Protein AF-A0A9E2QD31-F1 (afdb_monomer)

Sequence (225 aa):
MRSAGDVDMTGEIETLCAFEDRGPTTGGERRAAVHLRRRMEDIGLETSVDEFKVNPHYYWVYLAHMLLALGVGVAAIWTSPRWIPWVAAGVIALVVTSFWGDLTTRFHLIRNTIPRYPSQNVMGKIPRPGAKKHIIVSAHYDAAKAGTIVFNPNLDEKVARFYKEKFNRTPNVMMPMIIAMLALVAVCVTRGIVPGGTGMWIPTGVVQGFKAITIIAVNENNIVP

Radius of gyration: 25.08 Å; Cα contacts (8 Å, |Δi|>4): 206; chains: 1; bounding box: 52×50×69 Å

Mean predicted aligned error: 9.63 Å

pLDDT: mean 84.27, std 15.39, range [40.06, 97.88]

Structure (mmCIF, N/CA/C/O backbone):
data_AF-A0A9E2QD31-F1
#
_entry.id   AF-A0A9E2QD31-F1
#
loop_
_atom_site.group_PDB
_atom_site.id
_atom_site.type_symbol
_atom_site.label_atom_id
_atom_site.label_alt_id
_atom_site.label_comp_id
_atom_site.label_asym_id
_atom_site.label_entity_id
_atom_site.label_seq_id
_atom_site.pdbx_PDB_ins_code
_atom_site.Cartn_x
_atom_site.Cartn_y
_atom_site.Cartn_z
_atom_site.occupancy
_atom_site.B_iso_or_equiv
_atom_site.auth_seq_id
_atom_site.auth_comp_id
_atom_site.auth_asym_id
_atom_site.auth_atom_id
_atom_site.pdbx_PDB_model_num
ATOM 1 N N . MET A 1 1 ? -20.023 -3.341 38.857 1.00 42.84 1 MET A N 1
ATOM 2 C CA . MET A 1 1 ? -19.354 -3.777 37.614 1.00 42.84 1 MET A CA 1
ATOM 3 C C . MET A 1 1 ? -20.051 -5.041 37.155 1.00 42.84 1 MET A C 1
ATOM 5 O O . MET A 1 1 ? -19.968 -6.032 37.868 1.00 42.84 1 MET A O 1
ATOM 9 N N . ARG A 1 2 ? -20.805 -5.005 36.048 1.00 40.06 2 ARG A N 1
ATOM 10 C CA . ARG A 1 2 ? -21.183 -6.259 35.379 1.00 40.06 2 ARG A CA 1
ATOM 11 C C . ARG A 1 2 ? -19.866 -6.954 35.022 1.00 40.06 2 ARG A C 1
ATOM 13 O O . ARG A 1 2 ? -18.941 -6.258 34.597 1.00 40.06 2 ARG A O 1
ATOM 20 N N . SER A 1 3 ? -19.740 -8.263 35.258 1.00 44.94 3 SER A N 1
ATOM 21 C CA . SER A 1 3 ? -18.648 -9.010 34.629 1.00 44.94 3 SER A CA 1
ATOM 22 C C . SER A 1 3 ? -18.688 -8.678 33.139 1.00 44.94 3 SER A C 1
ATOM 24 O O . SER A 1 3 ? -19.773 -8.415 32.612 1.00 44.94 3 SER A O 1
ATOM 26 N N . ALA A 1 4 ? -17.531 -8.606 32.482 1.00 53.12 4 ALA A N 1
ATOM 27 C CA . ALA A 1 4 ? -17.482 -8.603 31.028 1.00 53.12 4 ALA A CA 1
ATOM 28 C C . ALA A 1 4 ? -18.192 -9.888 30.578 1.00 53.12 4 ALA A C 1
ATOM 30 O O . ALA A 1 4 ? -17.606 -10.965 30.603 1.00 53.12 4 ALA A O 1
ATOM 31 N N . GLY A 1 5 ? -19.507 -9.787 30.377 1.00 54.03 5 GLY A N 1
ATOM 32 C CA . GLY A 1 5 ? -20.357 -10.880 29.953 1.00 54.03 5 GLY A CA 1
ATOM 33 C C . GLY A 1 5 ? -19.839 -11.344 28.611 1.00 54.03 5 GLY A C 1
ATOM 34 O O . GLY A 1 5 ? -19.360 -10.505 27.846 1.00 54.03 5 GLY A O 1
ATOM 35 N N . ASP A 1 6 ? -19.885 -12.657 28.394 1.00 69.56 6 ASP A N 1
ATOM 36 C CA . ASP A 1 6 ? -19.482 -13.324 27.158 1.00 69.56 6 ASP A CA 1
ATOM 37 C C . ASP A 1 6 ? -19.708 -12.417 25.949 1.00 69.56 6 ASP A C 1
ATOM 39 O O . ASP A 1 6 ? -20.843 -12.155 25.543 1.00 69.56 6 ASP A O 1
ATOM 43 N N . VAL A 1 7 ? -18.616 -11.872 25.413 1.00 75.75 7 VAL A N 1
ATOM 44 C CA . VAL A 1 7 ? -18.669 -11.211 24.118 1.00 75.75 7 VAL A CA 1
ATOM 45 C C . VAL A 1 7 ? -18.865 -12.338 23.123 1.00 75.75 7 VAL A C 1
ATOM 47 O O . VAL A 1 7 ? -17.986 -13.187 22.977 1.00 75.75 7 VAL A O 1
ATOM 50 N N . ASP A 1 8 ? -20.016 -12.360 22.458 1.00 88.56 8 ASP A N 1
ATOM 51 C CA . ASP A 1 8 ? -20.245 -13.273 21.347 1.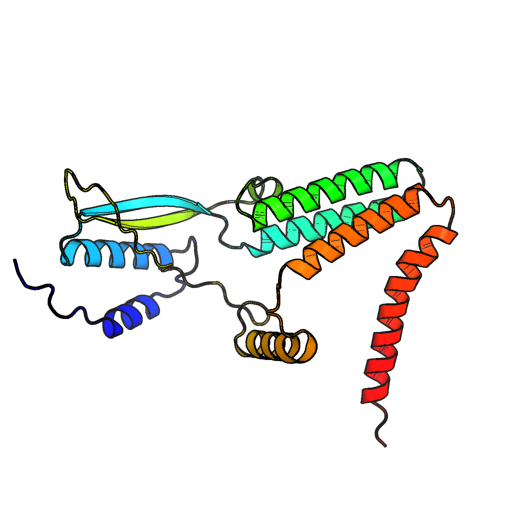00 88.56 8 ASP A CA 1
ATOM 52 C C . ASP A 1 8 ? -19.348 -12.869 20.170 1.00 88.56 8 ASP A C 1
ATOM 54 O O . ASP A 1 8 ? -19.695 -12.046 19.321 1.00 88.56 8 ASP A O 1
ATOM 58 N N . MET A 1 9 ? -18.139 -13.426 20.168 1.00 89.50 9 MET A N 1
ATOM 59 C CA . MET A 1 9 ? -17.118 -13.152 19.162 1.00 89.50 9 MET A CA 1
ATOM 60 C C . MET A 1 9 ? -17.581 -13.571 17.766 1.00 89.50 9 MET A C 1
ATOM 62 O O . MET A 1 9 ? -17.252 -12.899 16.791 1.00 89.50 9 MET A O 1
ATOM 66 N N . THR A 1 10 ? -18.339 -14.665 17.664 1.00 92.88 10 THR A N 1
ATOM 67 C CA . THR A 1 10 ? -18.830 -15.170 16.379 1.00 92.88 10 THR A CA 1
ATOM 68 C C . THR A 1 10 ? -19.890 -14.230 15.824 1.00 92.88 10 THR A C 1
ATOM 70 O O . THR A 1 10 ? -19.760 -13.792 14.682 1.00 92.88 10 THR A O 1
ATOM 73 N N . GLY A 1 11 ? -20.858 -13.827 16.654 1.00 93.19 11 GLY A N 1
ATOM 74 C CA . GLY A 1 11 ? -21.867 -12.840 16.274 1.00 93.19 11 GLY A CA 1
ATOM 75 C C . GLY A 1 11 ? -21.260 -11.500 15.843 1.00 93.19 11 GLY A C 1
ATOM 76 O O . GLY A 1 11 ? -21.744 -10.869 14.898 1.00 93.19 11 GLY A O 1
ATOM 77 N N . GLU A 1 12 ? -20.148 -11.076 16.458 1.00 93.25 12 GLU A N 1
ATOM 78 C CA . GLU A 1 12 ? -19.445 -9.868 16.008 1.00 93.25 12 GLU A CA 1
ATOM 79 C C . GLU A 1 12 ? -18.734 -10.023 14.670 1.00 93.25 12 GLU A C 1
ATOM 81 O O . GLU A 1 12 ? -18.769 -9.113 13.838 1.00 93.25 12 GLU A O 1
ATOM 86 N N . ILE A 1 13 ? -18.106 -11.173 14.433 1.00 93.62 13 ILE A N 1
ATOM 87 C CA . ILE A 1 13 ? -17.493 -11.467 13.137 1.00 93.62 13 ILE A CA 1
ATOM 88 C C . ILE A 1 13 ? -18.570 -11.472 12.048 1.00 93.62 13 ILE A C 1
ATOM 90 O O . ILE A 1 13 ? -18.392 -10.819 11.020 1.00 93.62 13 ILE A O 1
ATOM 94 N N . GLU A 1 14 ? -19.700 -12.139 12.286 1.00 95.31 14 GLU A N 1
ATOM 95 C CA . GLU A 1 14 ? -20.830 -12.183 11.352 1.00 95.31 14 GLU A CA 1
ATOM 96 C C . GLU A 1 14 ? -21.377 -10.781 11.062 1.00 95.31 14 GLU A C 1
ATOM 98 O O . GLU A 1 14 ? -21.566 -10.418 9.898 1.00 95.31 14 GLU A O 1
ATOM 103 N N . THR A 1 15 ? -21.530 -9.949 12.096 1.00 95.00 15 THR A N 1
ATOM 104 C CA . THR A 1 15 ? -21.967 -8.554 11.945 1.00 95.00 15 THR A CA 1
ATOM 105 C C . THR A 1 15 ? -20.981 -7.742 11.102 1.00 95.00 15 THR A C 1
ATOM 107 O O . THR A 1 15 ? -21.384 -7.017 10.190 1.00 95.00 15 THR A O 1
ATOM 110 N N . LEU A 1 16 ? -19.674 -7.885 11.348 1.00 94.69 16 LEU A N 1
ATOM 111 C CA . LEU A 1 16 ? -18.643 -7.206 10.558 1.00 94.69 16 LEU A CA 1
ATOM 112 C C . LEU A 1 16 ? -18.576 -7.705 9.107 1.00 94.69 16 LEU A C 1
ATOM 114 O O . LEU A 1 16 ? -18.250 -6.929 8.201 1.00 94.69 16 LEU A O 1
ATOM 118 N N . CYS A 1 17 ? -18.862 -8.986 8.875 1.00 94.00 17 CYS A N 1
ATOM 119 C CA . CYS A 1 17 ? -18.944 -9.592 7.548 1.00 94.00 17 CYS A CA 1
ATOM 120 C C . CYS A 1 17 ? -20.199 -9.166 6.775 1.00 94.00 17 CYS A C 1
ATOM 122 O O . CYS A 1 17 ? -20.154 -9.124 5.548 1.00 94.00 17 CYS A O 1
ATOM 124 N N . ALA A 1 18 ? -21.282 -8.801 7.465 1.00 95.19 18 ALA A N 1
ATOM 125 C CA . ALA A 1 18 ? -22.521 -8.342 6.841 1.00 95.19 18 ALA A CA 1
ATOM 126 C C . ALA A 1 18 ? -22.433 -6.916 6.260 1.00 95.19 18 ALA A C 1
ATOM 128 O O . ALA A 1 18 ? -23.274 -6.530 5.446 1.00 95.19 18 ALA A O 1
ATOM 129 N N . PHE A 1 19 ? -21.431 -6.110 6.639 1.00 94.94 19 PHE A N 1
ATOM 130 C CA . PHE A 1 19 ? -21.229 -4.800 6.017 1.00 94.94 19 PHE A CA 1
ATOM 131 C C . PHE A 1 19 ? -20.758 -4.940 4.566 1.00 94.94 19 PHE A C 1
ATOM 133 O O . PHE A 1 19 ? -19.604 -5.272 4.295 1.00 94.94 19 PHE A O 1
ATOM 140 N N . GLU A 1 20 ? -21.640 -4.592 3.630 1.00 92.38 20 GLU A N 1
ATOM 141 C CA . GLU A 1 20 ? -21.293 -4.483 2.213 1.00 92.38 20 GLU A CA 1
ATOM 142 C C . GLU A 1 20 ? -20.194 -3.443 1.969 1.00 92.38 20 GLU A C 1
ATOM 144 O O . GLU A 1 20 ? -20.219 -2.352 2.553 1.00 92.38 20 GLU A O 1
ATOM 149 N N . ASP A 1 21 ? -19.267 -3.783 1.067 1.00 90.69 21 ASP A N 1
ATOM 150 C CA . ASP A 1 21 ? -18.147 -2.938 0.637 1.00 90.69 21 ASP A CA 1
ATOM 151 C C . ASP A 1 21 ? -17.388 -2.321 1.822 1.00 90.69 21 ASP A C 1
ATOM 153 O O . ASP A 1 21 ? -17.229 -1.110 1.917 1.00 90.69 21 ASP A O 1
ATOM 157 N N . ARG A 1 22 ? -16.909 -3.154 2.758 1.00 93.69 22 ARG A N 1
ATOM 158 C CA . ARG A 1 22 ? -16.061 -2.736 3.896 1.00 93.69 22 ARG A CA 1
ATOM 159 C C . ARG A 1 22 ? -14.619 -2.393 3.469 1.00 93.69 22 ARG A C 1
ATOM 161 O O . ARG A 1 22 ? -13.694 -2.503 4.265 1.00 93.69 22 ARG A O 1
ATOM 168 N N . GLY A 1 23 ? -14.398 -2.023 2.206 1.00 92.62 23 GLY A N 1
ATOM 169 C CA . GLY A 1 23 ? -13.080 -1.638 1.699 1.00 92.62 23 GLY A CA 1
ATOM 170 C C . GLY A 1 23 ? -12.592 -0.307 2.282 1.00 92.62 23 GLY A C 1
ATOM 171 O O . GLY A 1 23 ? -13.404 0.477 2.767 1.00 92.62 23 GLY A O 1
ATOM 172 N N . PRO A 1 24 ? -11.293 0.013 2.208 1.00 92.00 24 PRO A N 1
ATOM 173 C CA . PRO A 1 24 ? -10.784 1.284 2.717 1.00 92.00 24 PRO A CA 1
ATOM 174 C C . PRO A 1 24 ? -11.441 2.474 2.003 1.00 92.00 24 PRO A C 1
ATOM 176 O O . PRO A 1 24 ? -11.629 2.455 0.782 1.00 92.00 24 PRO A O 1
ATOM 179 N N . THR A 1 25 ? -11.722 3.541 2.749 1.00 94.44 25 THR A N 1
ATOM 180 C CA . THR A 1 25 ? -12.323 4.823 2.320 1.00 94.44 25 THR A CA 1
ATOM 181 C C . THR A 1 25 ? -13.780 4.748 1.840 1.00 94.44 25 THR A C 1
ATOM 183 O O . THR A 1 25 ? -14.301 5.702 1.256 1.00 94.44 25 THR A O 1
ATOM 186 N N . THR A 1 26 ? -14.455 3.624 2.074 1.00 95.06 26 THR A N 1
ATOM 187 C CA . THR A 1 26 ? -15.822 3.356 1.596 1.00 95.06 26 THR A CA 1
ATOM 188 C C . THR A 1 26 ? -16.889 3.761 2.615 1.00 95.06 26 THR A C 1
ATOM 190 O O . THR A 1 26 ? -16.621 4.036 3.787 1.00 95.06 26 THR A O 1
ATOM 193 N N . GLY A 1 27 ? -18.155 3.746 2.188 1.00 95.50 27 GLY A N 1
ATOM 194 C CA . GLY A 1 27 ? -19.280 3.848 3.117 1.00 95.50 27 GLY A CA 1
ATOM 195 C C . GLY A 1 27 ? -19.380 2.650 4.072 1.00 95.50 27 GLY A C 1
ATOM 196 O O . GLY A 1 27 ? -19.782 2.834 5.221 1.00 95.50 27 GLY A O 1
ATOM 197 N N . GLY A 1 28 ? -19.002 1.444 3.626 1.00 95.62 28 GLY A N 1
ATOM 198 C CA . GLY A 1 28 ? -19.022 0.230 4.446 1.00 95.62 28 GLY A CA 1
ATOM 199 C C . GLY A 1 28 ? -18.018 0.279 5.594 1.00 95.62 28 GLY A C 1
ATOM 200 O O . GLY A 1 28 ? -18.391 0.004 6.734 1.00 95.62 28 GLY A O 1
ATOM 201 N N . GLU A 1 29 ? -16.791 0.739 5.330 1.00 96.56 29 GLU A N 1
ATOM 202 C CA . GLU A 1 29 ? -15.786 1.021 6.368 1.00 96.56 29 GLU A CA 1
ATOM 203 C C . GLU A 1 29 ? -16.341 1.988 7.419 1.00 96.56 29 GLU A C 1
ATOM 205 O O . GLU A 1 29 ? -16.262 1.721 8.619 1.00 96.56 29 GLU A O 1
ATOM 210 N N . ARG A 1 30 ? -16.983 3.082 6.987 1.00 96.56 30 ARG A N 1
ATOM 211 C CA . ARG A 1 30 ? -17.532 4.074 7.921 1.00 96.56 30 ARG A CA 1
ATOM 212 C C . ARG A 1 30 ? -18.623 3.504 8.818 1.00 96.56 30 ARG A C 1
ATOM 214 O O . ARG A 1 30 ? -18.636 3.791 10.014 1.00 96.56 30 ARG A O 1
ATOM 221 N N . ARG A 1 31 ? -19.528 2.692 8.264 1.00 97.19 31 ARG A N 1
ATOM 222 C CA . ARG A 1 31 ? -20.580 2.023 9.048 1.00 97.19 31 ARG A CA 1
ATOM 223 C C . ARG A 1 31 ? -19.990 1.018 10.037 1.00 97.19 31 ARG A C 1
ATOM 225 O O . ARG A 1 31 ? -20.395 1.022 11.198 1.00 97.19 31 ARG A O 1
ATOM 232 N N . ALA A 1 32 ? -19.002 0.233 9.609 1.00 97.31 32 ALA A N 1
ATOM 233 C CA . ALA A 1 32 ? -18.302 -0.709 10.478 1.00 97.31 32 ALA A CA 1
ATOM 234 C C . ALA A 1 32 ? -17.574 0.006 11.630 1.00 97.31 32 ALA A C 1
ATOM 236 O O . ALA A 1 32 ? -17.658 -0.427 12.775 1.00 97.31 32 ALA A O 1
ATOM 237 N N . ALA A 1 33 ? -16.939 1.150 11.366 1.00 97.38 33 ALA A N 1
ATOM 238 C CA . ALA A 1 33 ? -16.304 1.959 12.403 1.00 97.38 33 ALA A CA 1
ATOM 239 C C . ALA A 1 33 ? -17.311 2.494 13.437 1.00 97.38 33 ALA A C 1
ATOM 241 O O . ALA A 1 33 ? -17.049 2.460 14.637 1.00 97.38 33 ALA A O 1
ATOM 242 N N . VAL A 1 34 ? -18.481 2.966 12.987 1.00 97.62 34 VAL A N 1
ATOM 243 C CA . VAL A 1 34 ? -19.554 3.422 13.889 1.00 97.62 34 VAL A CA 1
ATOM 244 C C . VAL A 1 34 ? -20.057 2.273 14.764 1.00 97.62 34 VAL A C 1
ATOM 246 O O . VAL A 1 34 ? -20.263 2.477 15.960 1.00 97.62 34 VAL A O 1
ATOM 249 N N . HIS A 1 35 ? -20.222 1.077 14.190 1.00 96.88 35 HIS A N 1
ATOM 250 C CA . HIS A 1 35 ? -20.565 -0.134 14.940 1.00 96.88 35 HIS A CA 1
ATOM 251 C C . HIS A 1 35 ? -19.513 -0.442 16.005 1.00 96.88 35 HIS A C 1
ATOM 253 O O . HIS A 1 35 ? -19.837 -0.476 17.188 1.00 96.88 35 HIS A O 1
ATOM 259 N N . LEU A 1 36 ? -18.241 -0.553 15.615 1.00 96.44 36 LEU A N 1
ATOM 260 C CA . LEU A 1 36 ? -17.141 -0.856 16.535 1.00 96.44 36 LEU A CA 1
ATOM 261 C C . LEU A 1 36 ? -17.011 0.166 17.662 1.00 96.44 36 LEU A C 1
ATOM 263 O O . LEU A 1 36 ? -16.797 -0.218 18.808 1.00 96.44 36 LEU A O 1
ATOM 267 N N . ARG A 1 37 ? -17.184 1.459 17.362 1.00 97.62 37 ARG A N 1
ATOM 268 C CA . ARG A 1 37 ? -17.145 2.511 18.382 1.00 97.62 37 ARG A CA 1
ATOM 269 C C . ARG A 1 37 ? -18.230 2.295 19.434 1.00 97.62 37 ARG A C 1
ATOM 271 O O . ARG A 1 37 ? -17.923 2.302 20.621 1.00 97.62 37 ARG A O 1
ATOM 278 N N . ARG A 1 38 ? -19.470 2.036 19.003 1.00 96.25 38 ARG A N 1
ATOM 279 C CA . ARG A 1 38 ? -20.586 1.729 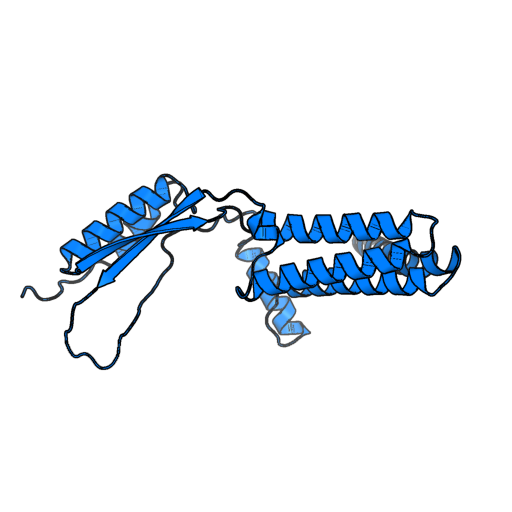19.914 1.00 96.25 38 ARG A CA 1
ATOM 280 C C . ARG A 1 38 ? -20.303 0.478 20.738 1.00 96.25 38 ARG A C 1
ATOM 282 O O . ARG A 1 38 ? -20.483 0.493 21.945 1.00 96.25 38 ARG A O 1
ATOM 289 N N . ARG A 1 39 ? -19.777 -0.578 20.113 1.00 94.62 39 ARG A N 1
ATOM 290 C CA . ARG A 1 39 ? -19.427 -1.817 20.821 1.00 94.62 39 ARG A CA 1
ATOM 291 C C . ARG A 1 39 ? -18.345 -1.613 21.874 1.00 94.62 39 ARG A C 1
ATOM 293 O O . ARG A 1 39 ? -18.453 -2.174 22.958 1.00 94.62 39 ARG A O 1
ATOM 300 N N . MET A 1 40 ? -17.339 -0.788 21.590 1.00 94.44 40 MET A N 1
ATOM 301 C CA . MET A 1 40 ? -16.320 -0.402 22.568 1.00 94.44 40 MET A CA 1
ATOM 302 C C . MET A 1 40 ? -16.911 0.429 23.724 1.00 94.44 40 MET A C 1
ATOM 304 O O . MET A 1 40 ? -16.560 0.190 24.879 1.00 94.44 40 MET A O 1
ATOM 308 N N . GLU A 1 41 ? -17.829 1.356 23.438 1.00 95.00 41 GLU A N 1
ATOM 309 C CA . GLU A 1 41 ? -18.561 2.132 24.456 1.00 95.00 41 GLU A CA 1
ATOM 310 C C . GLU A 1 41 ? -19.423 1.220 25.348 1.00 95.00 41 GLU A C 1
ATOM 312 O O . GLU A 1 41 ? -19.380 1.339 26.574 1.00 95.00 41 GLU A O 1
ATOM 317 N N . ASP A 1 42 ? -20.140 0.258 24.756 1.00 92.75 42 ASP A N 1
ATOM 318 C CA . ASP A 1 42 ? -21.017 -0.686 25.464 1.00 92.75 42 ASP A CA 1
ATOM 319 C C . ASP A 1 42 ? -20.260 -1.549 26.485 1.00 92.75 42 ASP A C 1
ATOM 321 O O . ASP A 1 42 ? -20.793 -1.883 27.546 1.00 92.75 42 ASP A O 1
ATOM 325 N N . ILE A 1 43 ? -19.009 -1.914 26.178 1.00 91.38 43 ILE A N 1
ATOM 326 C CA . ILE A 1 43 ? -18.132 -2.665 27.092 1.00 91.38 43 ILE A CA 1
ATOM 327 C C . ILE A 1 43 ? -17.354 -1.750 28.057 1.00 91.38 43 ILE A C 1
ATOM 329 O O . ILE A 1 43 ? -16.517 -2.227 28.824 1.00 91.38 43 ILE A O 1
ATOM 333 N N . GLY A 1 44 ? -17.644 -0.444 28.053 1.00 92.81 44 GLY A N 1
ATOM 334 C CA . GLY A 1 44 ? -17.125 0.532 29.010 1.00 92.81 44 GLY A CA 1
ATOM 335 C C . GLY A 1 44 ? -15.753 1.116 28.668 1.00 92.81 44 GLY A C 1
ATOM 336 O O . GLY A 1 44 ? -15.063 1.583 29.576 1.00 92.81 44 GLY A O 1
ATOM 337 N N . LEU A 1 45 ? -15.330 1.082 27.399 1.00 94.94 45 LEU A N 1
ATOM 338 C CA . LEU A 1 45 ? -14.106 1.756 26.958 1.00 94.94 45 LEU A CA 1
ATOM 339 C C . LEU A 1 45 ? -14.358 3.243 26.694 1.00 94.94 45 LEU A C 1
ATOM 341 O O . LEU A 1 45 ? -15.399 3.635 26.173 1.00 94.94 45 LEU A O 1
ATOM 345 N N . GLU A 1 46 ? -13.354 4.068 26.990 1.00 96.00 46 GLU A N 1
ATOM 346 C CA . GLU A 1 46 ? -13.284 5.444 26.500 1.00 96.00 46 GLU A CA 1
ATOM 347 C C . GLU A 1 46 ? -12.894 5.400 25.019 1.00 96.00 46 GLU A C 1
ATOM 349 O O . GLU A 1 46 ? -11.803 4.929 24.679 1.00 96.00 46 GLU A O 1
ATOM 354 N N . THR A 1 47 ? -13.788 5.840 24.135 1.00 97.75 47 THR A N 1
ATOM 355 C CA . THR A 1 47 ? -13.608 5.719 22.686 1.00 97.75 47 THR A CA 1
ATOM 356 C C . THR A 1 47 ? -13.234 7.033 22.021 1.00 97.75 47 THR A C 1
ATOM 358 O O . THR A 1 47 ? -13.646 8.120 22.423 1.00 97.75 47 THR A O 1
ATOM 361 N N . SER A 1 48 ? -12.464 6.931 20.944 1.00 97.44 48 SER A N 1
ATOM 362 C CA . SER A 1 48 ? -12.200 8.041 20.036 1.00 97.44 48 SER A CA 1
ATOM 363 C C . SER A 1 48 ? -12.024 7.539 18.607 1.00 97.44 48 SER A C 1
ATOM 365 O O . SER A 1 48 ? -11.729 6.366 18.362 1.00 97.44 48 SER A O 1
ATOM 367 N N . VAL A 1 49 ? -12.256 8.436 17.650 1.00 97.31 49 VAL A N 1
ATOM 368 C CA . VAL A 1 49 ? -12.028 8.183 16.227 1.00 97.31 49 VAL A CA 1
ATOM 369 C C . VAL A 1 49 ? -10.820 9.003 15.803 1.00 97.31 49 VAL A C 1
ATOM 371 O O . VAL A 1 49 ? -10.791 10.212 16.020 1.00 97.31 49 VAL A O 1
ATOM 374 N N . ASP A 1 50 ? -9.827 8.333 15.230 1.00 97.31 50 ASP A N 1
ATOM 375 C CA . ASP A 1 50 ? -8.643 8.966 14.654 1.00 97.31 50 ASP A CA 1
ATOM 376 C C . ASP A 1 50 ? -8.782 8.974 13.131 1.00 97.31 50 ASP A C 1
ATOM 378 O O . ASP A 1 50 ? -8.726 7.931 12.479 1.00 97.31 50 ASP A O 1
ATOM 382 N N . GLU A 1 51 ? -9.053 10.153 12.576 1.00 96.69 51 GLU A N 1
ATOM 383 C CA . GLU A 1 51 ? -9.275 10.348 11.146 1.00 96.69 51 GLU A CA 1
ATOM 384 C C . GLU A 1 51 ? -7.949 10.561 10.411 1.00 96.69 51 GLU A C 1
ATOM 386 O O . GLU A 1 51 ? -7.120 11.389 10.788 1.00 96.69 51 GLU A O 1
ATOM 391 N N . PHE A 1 52 ? -7.772 9.865 9.290 1.00 95.50 52 PHE A N 1
ATOM 392 C CA . PHE A 1 52 ? -6.597 10.014 8.439 1.00 95.50 52 PHE A CA 1
ATOM 393 C C . PHE A 1 52 ? -6.969 9.945 6.958 1.00 95.50 52 PHE A C 1
ATOM 395 O O . PHE A 1 52 ? -8.109 9.687 6.573 1.00 95.50 52 PHE A O 1
ATOM 402 N N . LYS A 1 53 ? -5.996 10.213 6.082 1.00 94.31 53 LYS A N 1
ATOM 403 C CA . LYS A 1 53 ? -6.177 10.102 4.630 1.00 94.31 53 LYS A CA 1
ATOM 404 C C . LYS A 1 53 ? -5.284 9.014 4.060 1.00 94.31 53 LYS A C 1
ATOM 406 O O . LYS A 1 53 ? -4.068 9.043 4.249 1.00 94.31 53 LYS A O 1
ATOM 411 N N . VAL A 1 54 ? -5.874 8.110 3.288 1.00 92.12 54 VAL A N 1
ATOM 412 C CA . VAL A 1 54 ? -5.176 6.988 2.654 1.00 92.12 54 VAL A CA 1
ATOM 413 C C . VAL A 1 54 ? -5.575 6.861 1.191 1.00 92.12 54 VAL A C 1
ATOM 415 O O . VAL A 1 54 ? -6.637 7.312 0.770 1.00 92.12 54 VAL A O 1
ATOM 418 N N . ASN A 1 55 ? -4.700 6.271 0.386 1.00 90.38 55 ASN A N 1
ATOM 419 C CA . ASN A 1 55 ? -5.076 5.820 -0.944 1.00 90.38 55 ASN A CA 1
ATOM 420 C C . ASN A 1 55 ? -5.658 4.397 -0.821 1.00 90.38 55 ASN A C 1
ATOM 422 O O . ASN A 1 55 ? -4.910 3.499 -0.429 1.00 90.38 55 ASN A O 1
ATOM 426 N N . PRO A 1 56 ? -6.939 4.167 -1.166 1.00 86.81 56 PRO A N 1
ATOM 427 C CA . PRO A 1 56 ? -7.588 2.859 -1.034 1.00 86.81 56 PRO A CA 1
ATOM 428 C C . PRO A 1 56 ? -7.072 1.807 -2.025 1.00 86.81 56 PRO A C 1
ATOM 430 O O . PRO A 1 56 ? -7.441 0.636 -1.959 1.00 86.81 56 PRO A O 1
ATOM 433 N N . HIS A 1 57 ? -6.231 2.217 -2.968 1.00 86.00 57 HIS A N 1
ATOM 434 C CA . HIS A 1 57 ? -5.707 1.397 -4.043 1.00 86.00 57 HIS A CA 1
ATOM 435 C C . HIS A 1 57 ? -4.178 1.391 -3.985 1.00 86.00 57 HIS A C 1
ATOM 437 O O . HIS A 1 57 ? -3.492 2.042 -4.777 1.00 86.00 57 HIS A O 1
ATOM 443 N N . TYR A 1 58 ? -3.631 0.640 -3.029 1.00 83.00 58 TYR A N 1
ATOM 444 C CA . TYR A 1 58 ? -2.184 0.542 -2.813 1.00 83.00 58 TYR A CA 1
ATOM 445 C C . TYR A 1 58 ? -1.420 0.094 -4.075 1.00 83.00 58 TYR A C 1
ATOM 447 O O . TYR A 1 58 ? -0.301 0.540 -4.316 1.00 83.00 58 TYR A O 1
ATOM 455 N N . TYR A 1 59 ? -2.045 -0.719 -4.931 1.00 85.88 59 TYR A N 1
ATOM 456 C CA . TYR A 1 59 ? -1.453 -1.192 -6.180 1.00 85.88 59 TYR A CA 1
ATOM 457 C C . TYR A 1 59 ? -1.147 -0.065 -7.179 1.00 85.88 59 TYR A C 1
ATOM 459 O O . TYR A 1 59 ? -0.214 -0.210 -7.966 1.00 85.88 59 TYR A O 1
ATOM 467 N N . TRP A 1 60 ? -1.850 1.078 -7.134 1.00 88.00 60 TRP A N 1
ATOM 468 C CA . TRP A 1 60 ? -1.504 2.235 -7.971 1.00 88.00 60 TRP A CA 1
ATOM 469 C C . TRP A 1 60 ? -0.145 2.818 -7.601 1.00 88.00 60 TRP A C 1
ATOM 471 O O . TRP A 1 60 ? 0.572 3.279 -8.483 1.00 88.00 60 TRP A O 1
ATOM 481 N N . VAL A 1 61 ? 0.239 2.758 -6.321 1.00 90.94 61 VAL A N 1
ATOM 482 C CA . VAL A 1 61 ? 1.575 3.177 -5.880 1.00 90.94 61 VAL A CA 1
ATOM 483 C C . VAL A 1 61 ? 2.623 2.296 -6.550 1.00 90.94 61 VAL A C 1
ATOM 485 O O . VAL A 1 61 ? 3.575 2.805 -7.135 1.00 90.94 61 VAL A O 1
ATOM 488 N N . TYR A 1 62 ? 2.434 0.978 -6.514 1.00 90.31 62 TYR A N 1
ATOM 489 C CA . TYR A 1 62 ? 3.393 0.034 -7.085 1.00 90.31 62 TYR A CA 1
ATOM 490 C C . TYR A 1 62 ? 3.459 0.146 -8.606 1.00 90.31 62 TYR A C 1
ATOM 492 O O . TYR A 1 62 ? 4.547 0.200 -9.176 1.00 90.31 62 TYR A O 1
ATOM 500 N N . LEU A 1 63 ? 2.301 0.262 -9.257 1.00 90.88 63 LEU A N 1
ATOM 501 C CA . LEU A 1 63 ? 2.225 0.455 -10.697 1.00 90.88 63 LEU A CA 1
ATOM 502 C C . LEU A 1 63 ? 2.902 1.762 -11.125 1.00 90.88 63 LEU A C 1
ATOM 504 O O . LEU A 1 63 ? 3.655 1.750 -12.092 1.00 90.88 63 LEU A O 1
ATOM 508 N N . ALA A 1 64 ? 2.703 2.864 -10.394 1.00 93.31 64 ALA A N 1
ATOM 509 C CA . ALA A 1 64 ? 3.344 4.142 -10.701 1.00 93.31 64 ALA A CA 1
ATOM 510 C C . ALA A 1 64 ? 4.878 4.048 -10.651 1.00 93.31 64 ALA A C 1
ATOM 512 O O . ALA A 1 64 ? 5.545 4.520 -11.570 1.00 93.31 64 ALA A O 1
ATOM 513 N N . HIS A 1 65 ? 5.440 3.389 -9.630 1.00 95.00 65 HIS A N 1
ATOM 514 C CA . HIS A 1 65 ? 6.886 3.155 -9.550 1.00 95.00 65 HIS A CA 1
ATOM 515 C C 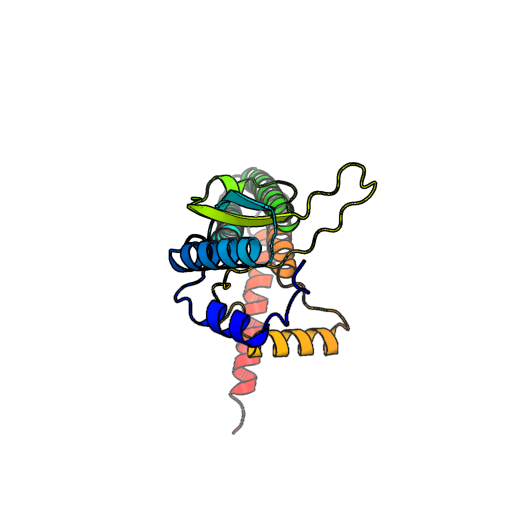. HIS A 1 65 ? 7.391 2.317 -10.730 1.00 95.00 65 HIS A C 1
ATOM 517 O O . HIS A 1 65 ? 8.361 2.697 -11.385 1.00 95.00 65 HIS A O 1
ATOM 523 N N . MET A 1 66 ? 6.710 1.208 -11.037 1.00 93.56 66 MET A N 1
ATOM 524 C CA . MET A 1 66 ? 7.115 0.309 -12.122 1.00 93.56 66 MET A CA 1
ATOM 525 C C . MET A 1 66 ? 7.015 0.973 -13.495 1.00 93.56 66 MET A C 1
ATOM 527 O O . MET A 1 66 ? 7.940 0.852 -14.294 1.00 93.56 66 MET A O 1
ATOM 531 N N . LEU A 1 67 ? 5.927 1.698 -13.770 1.00 93.31 67 LEU A N 1
ATOM 532 C CA . LEU A 1 67 ? 5.743 2.415 -15.033 1.00 93.31 67 LEU A CA 1
ATOM 533 C C . LEU A 1 67 ? 6.762 3.540 -15.197 1.00 93.31 67 LEU A C 1
ATOM 535 O O . LEU A 1 67 ? 7.278 3.724 -16.296 1.00 93.31 67 LEU A O 1
ATOM 539 N N . LEU A 1 68 ? 7.090 4.261 -14.122 1.00 94.94 68 LEU A N 1
ATOM 540 C CA . LEU A 1 68 ? 8.105 5.308 -14.172 1.00 94.94 68 LEU A CA 1
ATOM 541 C C . LEU A 1 68 ? 9.498 4.720 -14.435 1.00 94.94 68 LEU A C 1
ATOM 543 O O . LEU A 1 68 ? 10.199 5.195 -15.327 1.00 94.94 68 LEU A O 1
ATOM 547 N N . ALA A 1 69 ? 9.881 3.656 -13.720 1.00 94.06 69 ALA A N 1
ATOM 548 C CA . ALA A 1 69 ? 11.152 2.970 -13.947 1.00 94.06 69 ALA A CA 1
ATOM 549 C C . ALA A 1 69 ? 11.247 2.400 -15.373 1.00 94.06 69 ALA A C 1
ATOM 551 O O . ALA A 1 69 ? 12.260 2.587 -16.050 1.00 94.06 69 ALA A O 1
ATOM 552 N N . LEU A 1 70 ? 10.177 1.753 -15.850 1.00 91.50 70 LEU A N 1
ATOM 553 C CA . LEU A 1 70 ? 10.102 1.198 -17.200 1.00 91.50 70 LEU A CA 1
ATOM 554 C C . LEU A 1 70 ? 10.166 2.296 -18.266 1.00 91.50 70 LEU A C 1
ATOM 556 O O . LEU A 1 70 ? 10.953 2.183 -19.199 1.00 91.50 70 LEU A O 1
ATOM 560 N N . GLY A 1 71 ? 9.377 3.362 -18.126 1.00 89.44 71 GLY A N 1
ATOM 561 C CA . GLY A 1 71 ? 9.336 4.468 -19.082 1.00 89.44 71 GLY A CA 1
ATOM 562 C C . GLY A 1 71 ? 10.687 5.168 -19.215 1.00 89.44 71 GLY A C 1
ATOM 563 O O . GLY A 1 71 ? 11.160 5.386 -20.329 1.00 89.44 71 GLY A O 1
ATOM 564 N N . VAL A 1 72 ? 11.354 5.439 -18.087 1.00 92.12 72 VAL A N 1
ATOM 565 C CA . VAL A 1 72 ? 12.706 6.019 -18.072 1.00 92.12 72 VAL A CA 1
ATOM 566 C C . VAL A 1 72 ? 13.729 5.054 -18.678 1.00 92.12 72 VAL A C 1
ATOM 568 O O . VAL A 1 72 ? 14.565 5.476 -19.476 1.00 92.12 72 VAL A O 1
ATOM 571 N N . GLY A 1 73 ? 13.646 3.759 -18.356 1.00 87.06 73 GLY A N 1
ATOM 572 C CA . GLY A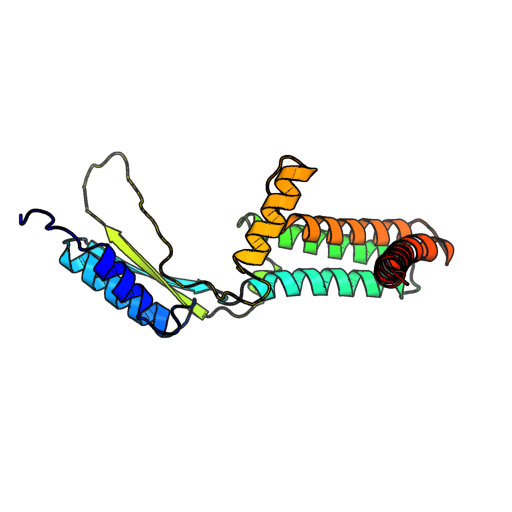 1 73 ? 14.535 2.737 -18.914 1.00 87.06 73 GLY A CA 1
ATOM 573 C C . GLY A 1 73 ? 14.387 2.582 -20.430 1.00 87.06 73 GLY A C 1
ATOM 574 O O . GLY A 1 73 ? 15.383 2.546 -21.150 1.00 87.06 73 GLY A O 1
ATOM 575 N N . VAL A 1 74 ? 13.151 2.558 -20.938 1.00 85.50 74 VAL A N 1
ATOM 576 C CA . VAL A 1 74 ? 12.872 2.516 -22.381 1.00 85.50 74 VAL A CA 1
ATOM 577 C C . VAL A 1 74 ? 13.381 3.788 -23.056 1.00 85.50 74 VAL A C 1
ATOM 579 O O . VAL A 1 74 ? 14.101 3.691 -24.047 1.00 85.50 74 VAL A O 1
ATOM 582 N N . ALA A 1 75 ? 13.099 4.972 -22.506 1.00 84.25 75 ALA A N 1
ATOM 583 C CA . ALA A 1 75 ? 13.597 6.227 -23.067 1.00 84.25 75 ALA A CA 1
ATOM 584 C C . ALA A 1 75 ? 15.133 6.233 -23.182 1.00 84.25 75 ALA A C 1
ATOM 586 O O . ALA A 1 75 ? 15.669 6.602 -24.224 1.00 84.25 75 ALA A O 1
ATOM 587 N N . ALA A 1 76 ? 15.841 5.730 -22.166 1.00 85.00 76 ALA A N 1
ATOM 588 C CA . ALA A 1 76 ? 17.301 5.646 -22.161 1.00 85.00 76 ALA A CA 1
ATOM 589 C C . ALA A 1 76 ? 17.881 4.777 -23.288 1.00 85.00 76 ALA A C 1
ATOM 591 O O . ALA A 1 76 ? 18.967 5.061 -23.798 1.00 85.00 76 ALA A O 1
ATOM 592 N N . ILE A 1 77 ? 17.166 3.718 -23.679 1.00 76.00 77 ILE A N 1
ATOM 593 C CA . ILE A 1 77 ? 17.592 2.804 -24.747 1.00 76.00 77 ILE A CA 1
ATOM 594 C C . ILE A 1 77 ? 17.443 3.469 -26.122 1.00 76.00 77 ILE A C 1
ATOM 596 O O . ILE A 1 77 ? 18.326 3.324 -26.968 1.00 76.00 77 ILE A O 1
ATOM 600 N N . TRP A 1 78 ? 16.353 4.211 -26.332 1.00 75.75 78 TRP A N 1
ATOM 601 C CA . TRP A 1 78 ? 15.962 4.746 -27.643 1.00 75.75 78 TRP A CA 1
ATOM 602 C C . TRP A 1 78 ? 16.562 6.124 -27.957 1.00 75.75 78 TRP A C 1
ATOM 604 O O . TRP A 1 78 ? 16.411 6.630 -29.067 1.00 75.75 78 TRP A O 1
ATOM 614 N N . THR A 1 79 ? 17.272 6.735 -27.009 1.00 75.44 79 THR A N 1
ATOM 615 C CA . THR A 1 79 ? 17.914 8.041 -27.199 1.00 75.44 79 THR A CA 1
ATOM 616 C C . THR A 1 79 ? 19.379 7.947 -27.638 1.00 75.44 79 THR A C 1
ATOM 618 O O . THR A 1 79 ? 20.160 7.144 -27.121 1.00 75.44 79 THR A O 1
ATOM 621 N N . SER A 1 80 ? 19.778 8.826 -28.562 1.00 75.50 80 SER A N 1
ATOM 622 C CA . SER A 1 80 ? 21.148 8.906 -29.096 1.00 75.50 80 SER A CA 1
ATOM 623 C C . SER A 1 80 ? 22.183 9.559 -28.161 1.00 75.50 80 SER A C 1
ATOM 625 O O . SER A 1 80 ? 23.317 9.071 -28.118 1.00 75.50 80 SER A O 1
ATOM 627 N N . PRO A 1 81 ? 21.869 10.643 -27.416 1.00 83.81 81 PRO A N 1
ATOM 628 C CA . PRO A 1 81 ? 22.857 11.304 -26.563 1.00 83.81 81 PRO A CA 1
ATOM 629 C C . PRO A 1 81 ? 23.436 10.388 -25.476 1.00 83.81 81 PRO A C 1
ATOM 631 O O . PRO A 1 81 ? 22.710 9.774 -24.697 1.00 83.81 81 PRO A O 1
ATOM 634 N N . ARG A 1 82 ? 24.771 10.343 -25.379 1.00 81.06 82 ARG A N 1
ATOM 635 C CA . ARG A 1 82 ? 25.502 9.452 -24.454 1.00 81.06 82 ARG A CA 1
ATOM 636 C C . ARG A 1 82 ? 25.283 9.747 -22.970 1.00 81.06 82 ARG A C 1
ATOM 638 O O . ARG A 1 82 ? 25.512 8.869 -22.148 1.00 81.06 82 ARG A O 1
ATOM 645 N N . TRP A 1 83 ? 24.860 10.957 -22.620 1.00 87.19 83 TRP A N 1
ATOM 646 C CA . TRP A 1 83 ? 24.620 11.345 -21.230 1.00 87.19 83 TRP A CA 1
ATOM 647 C C . TRP A 1 83 ? 23.254 10.874 -20.705 1.00 87.19 83 TRP A C 1
ATOM 649 O O . TRP A 1 83 ? 23.088 10.723 -19.497 1.00 87.19 83 TRP A O 1
ATOM 659 N N . ILE A 1 84 ? 22.287 10.594 -21.588 1.00 89.75 84 ILE A N 1
ATOM 660 C CA . ILE A 1 84 ? 20.921 10.231 -21.182 1.00 89.75 84 ILE A CA 1
ATOM 661 C C . ILE A 1 84 ? 20.871 8.910 -20.401 1.00 89.75 84 ILE A C 1
ATOM 663 O O . ILE A 1 84 ? 20.216 8.898 -19.362 1.00 89.75 84 ILE A O 1
ATOM 667 N N . PRO A 1 85 ? 21.576 7.827 -20.792 1.00 89.81 85 PRO A N 1
ATOM 668 C CA . PRO A 1 85 ? 21.595 6.597 -20.000 1.00 89.81 85 PRO A CA 1
ATOM 669 C C . PRO A 1 85 ? 22.089 6.793 -18.561 1.00 89.81 85 PRO A C 1
ATOM 671 O O . PRO A 1 85 ? 21.553 6.178 -17.642 1.00 89.81 85 PRO A O 1
ATOM 674 N N . TRP A 1 86 ? 23.052 7.694 -18.337 1.00 91.69 86 TRP A N 1
ATOM 675 C CA . TRP A 1 86 ? 23.541 8.023 -16.994 1.00 91.69 86 TRP A CA 1
ATOM 676 C C . TRP A 1 86 ? 22.488 8.751 -16.161 1.00 91.69 86 TRP A C 1
ATOM 678 O O . TRP A 1 86 ? 22.245 8.389 -15.010 1.00 91.69 86 TRP A O 1
ATOM 688 N N . VAL A 1 87 ? 21.813 9.735 -16.760 1.00 94.69 87 VAL A N 1
ATOM 689 C CA . VAL A 1 87 ? 20.705 10.443 -16.104 1.00 94.69 87 VAL A CA 1
ATOM 690 C C . VAL A 1 87 ? 19.553 9.483 -15.809 1.00 94.69 87 VAL A C 1
ATOM 692 O O . VAL A 1 87 ? 19.032 9.476 -14.698 1.00 94.69 87 VAL A O 1
ATOM 695 N N . ALA A 1 88 ? 19.204 8.616 -16.757 1.00 93.56 88 ALA A N 1
ATOM 696 C CA . ALA A 1 88 ? 18.170 7.607 -16.584 1.00 93.56 88 ALA A CA 1
ATOM 697 C C . ALA A 1 88 ? 18.504 6.613 -15.465 1.00 93.56 88 ALA A C 1
ATOM 699 O O . ALA A 1 88 ? 17.637 6.321 -14.646 1.00 93.56 88 ALA A O 1
ATOM 700 N N . ALA A 1 89 ? 19.750 6.135 -15.377 1.00 94.75 89 ALA A N 1
ATOM 701 C CA . ALA A 1 89 ? 20.197 5.284 -14.275 1.00 94.75 89 ALA A CA 1
ATOM 702 C C . ALA A 1 89 ? 20.012 5.979 -12.916 1.00 94.75 89 ALA A C 1
ATOM 704 O O . ALA A 1 89 ? 19.474 5.374 -11.989 1.00 94.75 89 ALA A O 1
ATOM 705 N N . GLY A 1 90 ? 20.390 7.259 -12.819 1.00 97.25 90 GLY A N 1
ATOM 706 C CA . GLY A 1 90 ? 20.183 8.068 -11.616 1.00 97.25 90 GLY A CA 1
ATOM 707 C C . GLY A 1 90 ? 18.703 8.226 -11.254 1.00 97.25 90 GLY A C 1
ATOM 708 O O . GLY A 1 90 ? 18.319 8.006 -10.107 1.00 97.25 90 GLY A O 1
ATOM 709 N N . VAL A 1 91 ? 17.850 8.533 -12.235 1.00 97.12 91 VAL A N 1
ATOM 710 C CA . VAL A 1 91 ? 16.399 8.656 -12.026 1.00 97.12 91 VAL A CA 1
ATOM 711 C C . VAL A 1 91 ? 15.793 7.325 -11.579 1.00 97.12 91 VAL A C 1
ATOM 713 O O . VAL A 1 91 ? 15.063 7.300 -10.592 1.00 97.12 91 VAL A O 1
ATOM 716 N N . ILE A 1 92 ? 16.117 6.206 -12.232 1.00 96.69 92 ILE A N 1
ATOM 717 C CA . ILE A 1 92 ? 15.599 4.886 -11.838 1.00 96.69 92 ILE A CA 1
ATOM 718 C C . ILE A 1 92 ? 16.092 4.518 -10.433 1.00 96.69 92 ILE A C 1
ATOM 720 O O . ILE A 1 92 ? 15.305 4.013 -9.638 1.00 96.69 92 ILE A O 1
ATOM 724 N N . ALA A 1 93 ? 17.342 4.825 -10.071 1.00 97.31 93 ALA A N 1
ATOM 725 C CA . ALA A 1 93 ? 17.842 4.605 -8.713 1.00 97.31 93 ALA A CA 1
ATOM 726 C C . ALA A 1 93 ? 17.047 5.402 -7.658 1.00 97.31 93 ALA A C 1
ATOM 728 O O . ALA A 1 93 ? 16.739 4.874 -6.584 1.00 97.31 93 ALA A O 1
ATOM 729 N N . LEU A 1 94 ? 16.638 6.638 -7.971 1.00 97.44 94 LEU A N 1
ATOM 730 C CA . LEU A 1 94 ? 15.731 7.416 -7.118 1.00 97.44 94 LEU A CA 1
ATOM 731 C C . LEU A 1 94 ? 14.338 6.777 -7.029 1.00 97.44 94 LEU A C 1
ATOM 733 O O . LEU A 1 94 ? 13.768 6.722 -5.940 1.00 97.44 94 LEU A O 1
ATOM 737 N N . VAL A 1 95 ? 13.808 6.239 -8.131 1.00 97.12 95 VAL A N 1
ATOM 738 C CA . VAL A 1 95 ? 12.528 5.505 -8.134 1.00 97.12 95 VAL A CA 1
ATOM 739 C C . VAL A 1 95 ? 12.611 4.241 -7.275 1.00 97.12 95 VAL A C 1
ATOM 741 O O . VAL A 1 95 ? 11.716 4.001 -6.469 1.00 97.12 95 VAL A O 1
ATOM 744 N N . VAL A 1 96 ? 13.698 3.469 -7.370 1.00 96.31 96 VAL A N 1
ATOM 745 C CA . VAL A 1 96 ? 13.943 2.295 -6.510 1.00 96.31 96 VAL A CA 1
ATOM 746 C C . VAL A 1 96 ? 14.009 2.702 -5.043 1.00 96.31 96 VAL A C 1
ATOM 748 O O . VAL A 1 96 ? 13.414 2.045 -4.191 1.00 96.31 96 VAL A O 1
ATOM 751 N N . THR A 1 97 ? 14.696 3.805 -4.747 1.00 96.56 97 THR A N 1
ATOM 752 C CA . THR A 1 97 ? 14.809 4.339 -3.385 1.00 96.56 97 THR A CA 1
ATOM 753 C C . THR A 1 97 ? 13.446 4.780 -2.848 1.00 96.56 97 THR A C 1
ATOM 755 O O . THR A 1 97 ? 13.109 4.448 -1.714 1.00 96.56 97 THR A O 1
ATOM 758 N N . SER A 1 98 ? 12.630 5.454 -3.670 1.00 96.69 98 SER A N 1
ATOM 759 C CA . SER A 1 98 ? 11.231 5.779 -3.355 1.00 96.69 98 SER A CA 1
ATOM 760 C C . SER A 1 98 ? 10.431 4.519 -3.031 1.00 96.69 98 SER A C 1
ATOM 762 O O . SER A 1 98 ? 9.812 4.444 -1.973 1.00 96.69 98 SER A O 1
ATOM 764 N N . PHE A 1 99 ? 10.508 3.502 -3.893 1.00 95.25 99 PHE A N 1
ATOM 765 C CA . PHE A 1 99 ? 9.772 2.252 -3.718 1.00 95.25 99 PHE A CA 1
ATOM 766 C C . PHE A 1 99 ? 10.188 1.509 -2.444 1.00 95.25 99 PHE A C 1
ATOM 768 O O . PHE A 1 99 ? 9.348 0.994 -1.711 1.00 95.25 99 PHE A O 1
ATOM 775 N N . TRP A 1 100 ? 11.486 1.486 -2.138 1.00 95.12 100 TRP A N 1
ATOM 776 C CA . TRP A 1 100 ? 11.999 0.926 -0.891 1.00 95.12 100 TRP A CA 1
ATOM 777 C C . TRP A 1 100 ? 11.515 1.708 0.339 1.00 95.12 100 TRP A C 1
ATOM 779 O O . TRP A 1 100 ? 11.153 1.101 1.349 1.00 95.12 100 TRP A O 1
ATOM 789 N N . GLY A 1 101 ? 11.460 3.040 0.254 1.00 95.31 101 GLY A N 1
ATOM 790 C CA . GLY A 1 101 ? 10.872 3.895 1.287 1.00 95.31 101 GLY A CA 1
ATOM 791 C C . GLY A 1 101 ? 9.406 3.555 1.556 1.00 95.31 101 GLY A C 1
ATOM 792 O O . GLY A 1 101 ? 9.031 3.380 2.717 1.00 95.31 101 GLY A O 1
ATOM 793 N N . ASP A 1 102 ? 8.619 3.369 0.490 1.00 93.12 102 ASP A N 1
ATOM 794 C CA . ASP A 1 102 ? 7.216 2.944 0.550 1.00 93.12 102 ASP A CA 1
ATOM 795 C C . ASP A 1 102 ? 7.066 1.562 1.214 1.00 93.12 102 ASP A C 1
ATOM 797 O O . ASP A 1 102 ? 6.250 1.396 2.122 1.00 93.12 102 ASP A O 1
ATOM 801 N N . LEU A 1 103 ? 7.883 0.577 0.820 1.00 90.94 103 LEU A N 1
ATOM 802 C CA . LEU A 1 103 ? 7.843 -0.783 1.379 1.00 90.94 103 LEU A CA 1
ATOM 803 C C . LEU A 1 103 ? 8.281 -0.852 2.845 1.00 90.94 103 LEU A C 1
ATOM 805 O O . LEU A 1 103 ? 7.785 -1.682 3.603 1.00 90.94 103 LEU A O 1
ATOM 809 N N . THR A 1 104 ? 9.221 0.003 3.244 1.00 92.25 104 THR A N 1
ATOM 810 C CA . THR A 1 104 ? 9.717 0.072 4.626 1.00 92.25 104 THR A CA 1
ATOM 811 C C . THR A 1 104 ? 8.940 1.060 5.488 1.00 92.25 104 THR A C 1
ATOM 813 O O . THR A 1 104 ? 9.262 1.216 6.665 1.00 92.25 104 THR A O 1
ATOM 816 N N . THR A 1 105 ? 7.923 1.726 4.931 1.00 90.69 105 THR A N 1
ATOM 817 C CA . THR A 1 105 ? 7.114 2.770 5.584 1.00 90.69 105 THR A CA 1
ATOM 818 C C . THR A 1 105 ? 7.927 3.950 6.138 1.00 90.69 105 THR A C 1
ATOM 820 O O . THR A 1 105 ? 7.453 4.688 6.998 1.00 90.69 105 THR A O 1
ATOM 823 N N . ARG A 1 106 ? 9.162 4.153 5.652 1.00 93.69 106 ARG A N 1
ATOM 824 C CA . ARG A 1 106 ? 10.082 5.185 6.166 1.00 93.69 106 ARG A CA 1
ATOM 825 C C . ARG A 1 106 ? 9.810 6.561 5.575 1.00 93.69 106 ARG A C 1
ATOM 827 O O . ARG A 1 106 ? 9.872 7.559 6.284 1.00 93.69 106 ARG A O 1
ATOM 834 N N . PHE A 1 107 ? 9.551 6.619 4.273 1.00 94.75 107 PHE A N 1
ATOM 835 C CA . PHE A 1 107 ? 9.254 7.851 3.547 1.00 94.75 107 PHE A CA 1
ATOM 836 C C . PHE A 1 107 ? 8.463 7.536 2.277 1.00 94.75 107 PHE A C 1
ATOM 838 O O . PHE A 1 107 ? 8.493 6.418 1.776 1.00 94.75 107 PHE A O 1
ATOM 845 N N . HIS A 1 108 ? 7.760 8.535 1.751 1.00 93.56 108 HIS A N 1
ATOM 846 C CA . HIS A 1 108 ? 6.802 8.368 0.662 1.00 93.56 108 HIS A CA 1
ATOM 847 C C . HIS A 1 108 ? 7.021 9.484 -0.368 1.00 93.56 108 HIS A C 1
ATOM 849 O O . HIS A 1 108 ? 6.607 10.612 -0.122 1.00 93.56 108 HIS A O 1
ATOM 855 N N . LEU A 1 109 ? 7.696 9.214 -1.494 1.00 93.81 109 LEU A N 1
ATOM 856 C CA . LEU A 1 109 ? 7.942 10.249 -2.516 1.00 93.81 109 LEU A CA 1
ATOM 857 C C . LEU A 1 109 ? 6.837 10.228 -3.574 1.00 93.81 109 LEU A C 1
ATOM 859 O O . LEU A 1 109 ? 5.989 11.117 -3.607 1.00 93.81 109 LEU A O 1
ATOM 863 N N . ILE A 1 110 ? 6.785 9.170 -4.387 1.00 92.88 110 ILE A N 1
ATOM 864 C CA . ILE A 1 110 ? 5.785 9.030 -5.459 1.00 92.88 110 ILE A CA 1
ATOM 865 C C . ILE A 1 110 ? 4.379 8.847 -4.873 1.00 92.88 110 ILE A C 1
ATOM 867 O O . ILE A 1 110 ? 3.417 9.424 -5.367 1.00 92.88 110 ILE A O 1
ATOM 871 N N . ARG A 1 111 ? 4.233 8.130 -3.753 1.00 91.69 111 ARG A N 1
ATOM 872 C CA . ARG A 1 111 ? 2.931 7.947 -3.086 1.00 91.69 111 ARG A CA 1
ATOM 873 C C . ARG A 1 111 ? 2.277 9.254 -2.615 1.00 91.69 111 ARG A C 1
ATOM 875 O O . ARG A 1 111 ? 1.067 9.277 -2.382 1.00 91.69 111 ARG A O 1
ATOM 882 N N . ASN A 1 112 ? 3.033 10.338 -2.439 1.00 91.81 112 ASN A N 1
ATOM 883 C CA . ASN A 1 112 ? 2.467 11.631 -2.042 1.00 91.81 112 ASN A CA 1
ATOM 884 C C . ASN A 1 112 ? 1.742 12.351 -3.189 1.00 91.81 112 ASN A C 1
ATOM 886 O O . ASN A 1 112 ? 0.932 13.228 -2.908 1.00 91.81 112 ASN A O 1
ATOM 890 N N . THR A 1 113 ? 1.978 11.975 -4.450 1.00 91.88 113 THR A N 1
ATOM 891 C CA . THR A 1 113 ? 1.308 12.594 -5.609 1.00 91.88 113 THR A CA 1
ATOM 892 C C . THR A 1 113 ? -0.014 11.918 -5.969 1.00 91.88 113 THR A C 1
ATOM 894 O O . THR A 1 113 ? -0.782 12.449 -6.769 1.00 91.88 113 THR A O 1
ATOM 897 N N . ILE A 1 114 ? -0.303 10.756 -5.379 1.00 91.50 114 ILE A N 1
ATOM 898 C CA . ILE A 1 114 ? -1.509 9.982 -5.673 1.00 91.50 114 ILE A CA 1
ATOM 899 C C . ILE A 1 114 ? -2.653 10.422 -4.741 1.00 91.50 114 ILE A C 1
ATOM 901 O O . ILE A 1 114 ? -2.409 10.584 -3.539 1.00 91.50 114 ILE A O 1
ATOM 905 N N . PRO A 1 115 ? -3.896 10.586 -5.247 1.00 92.81 115 PRO A N 1
ATOM 906 C CA . PRO A 1 115 ? -5.038 11.008 -4.441 1.00 92.81 115 PRO A CA 1
ATOM 907 C C . PRO A 1 115 ? -5.243 10.177 -3.172 1.00 92.81 115 PRO A C 1
ATOM 909 O O . PRO A 1 115 ? -5.079 8.953 -3.161 1.00 92.81 115 PRO A O 1
ATOM 912 N N . A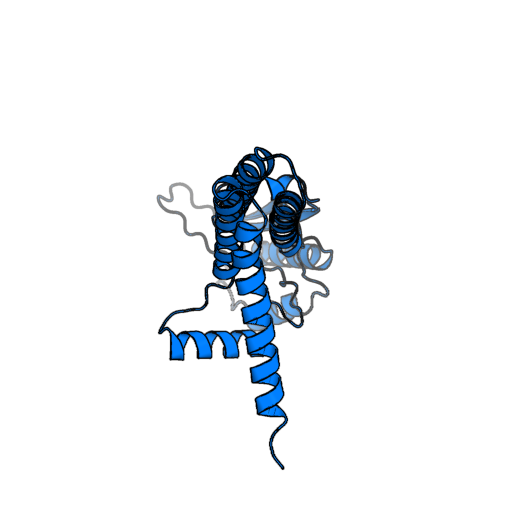RG A 1 116 ? -5.630 10.866 -2.095 1.00 93.56 116 ARG A N 1
ATOM 913 C CA . ARG A 1 116 ? -5.932 10.267 -0.793 1.00 93.56 116 ARG A CA 1
ATOM 914 C C . ARG A 1 116 ? -7.323 10.665 -0.349 1.00 93.56 116 ARG A C 1
ATOM 916 O O . ARG A 1 116 ? -7.708 11.827 -0.478 1.00 93.56 116 ARG A O 1
ATOM 923 N N . TYR A 1 117 ? -8.024 9.711 0.236 1.00 94.81 117 TYR A N 1
ATOM 924 C CA . TYR A 1 117 ? -9.401 9.849 0.677 1.00 94.81 117 TYR A CA 1
ATOM 925 C C . TYR A 1 117 ? -9.494 9.594 2.186 1.00 94.81 117 TYR A C 1
ATOM 927 O O . TYR A 1 117 ? -8.623 8.916 2.739 1.00 94.81 117 TYR A O 1
ATOM 935 N N . PRO A 1 118 ? -10.499 10.168 2.867 1.00 96.25 118 PRO A N 1
ATOM 936 C CA . PRO A 1 118 ? -10.690 9.972 4.301 1.00 96.25 118 PRO A CA 1
ATOM 937 C C . PRO A 1 118 ? -10.922 8.499 4.662 1.00 96.25 118 PRO A C 1
ATOM 939 O O . PRO A 1 118 ? -11.686 7.814 3.982 1.00 96.25 118 PRO A O 1
ATOM 942 N N . SER A 1 119 ? -10.282 8.062 5.740 1.00 96.56 119 SER A N 1
ATOM 943 C CA . SER A 1 119 ? -10.426 6.777 6.435 1.00 96.56 119 SER A CA 1
ATOM 944 C C . SER A 1 119 ? -10.221 7.038 7.937 1.00 96.56 119 SER A C 1
ATOM 946 O O . SER A 1 119 ? -9.984 8.181 8.345 1.00 96.56 119 SER A O 1
ATOM 948 N N . GLN A 1 120 ? -10.374 6.019 8.777 1.00 97.19 120 GLN A N 1
ATOM 949 C CA . GLN A 1 120 ? -10.450 6.206 10.221 1.00 97.19 120 GLN A CA 1
ATOM 950 C C . GLN A 1 120 ? -10.024 4.973 11.015 1.00 97.19 120 GLN A C 1
ATOM 952 O O . GLN A 1 120 ? -10.283 3.836 10.625 1.00 97.19 120 GLN A O 1
ATOM 957 N N . ASN A 1 121 ? -9.422 5.208 12.176 1.00 97.56 121 ASN A N 1
ATOM 958 C CA . ASN A 1 121 ? -9.217 4.201 13.208 1.00 97.56 121 ASN A CA 1
ATOM 959 C C . ASN A 1 121 ? -10.253 4.403 14.313 1.00 97.56 121 ASN A C 1
ATOM 961 O O . ASN A 1 121 ? -10.606 5.534 14.650 1.00 97.56 121 ASN A O 1
ATOM 965 N N . VAL A 1 122 ? -10.703 3.305 14.914 1.00 97.88 122 VAL A N 1
ATOM 966 C CA . VAL A 1 122 ? -11.511 3.337 16.135 1.00 97.88 122 VAL A CA 1
ATOM 967 C C . VAL A 1 122 ? -10.622 2.888 17.283 1.00 97.88 122 VAL A C 1
ATOM 969 O O . VAL A 1 122 ? -10.082 1.783 17.258 1.00 97.88 122 VAL A O 1
ATOM 972 N N . MET A 1 123 ? -10.447 3.757 18.272 1.00 97.88 123 MET A N 1
ATOM 973 C CA . MET A 1 123 ? -9.624 3.489 19.445 1.00 97.88 123 MET A CA 1
ATOM 974 C C . MET A 1 123 ? -10.515 3.356 20.671 1.00 97.88 123 MET A C 1
ATOM 976 O O . MET A 1 123 ? -11.386 4.191 20.897 1.00 97.88 123 MET A O 1
ATOM 980 N N . GLY A 1 124 ? -10.269 2.322 21.470 1.00 96.81 124 GLY A N 1
ATOM 981 C CA . GLY A 1 124 ? -10.875 2.131 22.782 1.00 96.81 124 GLY A CA 1
ATOM 982 C C . GLY A 1 124 ? -9.785 2.072 23.844 1.00 96.81 124 GLY A C 1
ATOM 983 O O . GLY A 1 124 ? -8.777 1.382 23.674 1.00 96.81 124 GLY A O 1
ATOM 984 N N . LYS A 1 125 ? -9.965 2.808 24.938 1.00 95.94 125 LYS A N 1
ATOM 985 C CA . LYS A 1 125 ? -8.976 2.943 26.006 1.00 95.94 125 LYS A CA 1
ATOM 986 C C . LYS A 1 125 ? -9.597 2.632 27.362 1.00 95.94 125 LYS A C 1
ATOM 988 O O . LYS A 1 125 ? -10.695 3.076 27.678 1.00 95.94 125 LYS A O 1
ATOM 993 N N . ILE A 1 126 ? -8.841 1.917 28.194 1.00 94.94 126 ILE A N 1
ATOM 994 C CA . ILE A 1 126 ? -9.101 1.813 29.633 1.00 94.94 126 ILE A CA 1
ATOM 995 C C . ILE A 1 126 ? -8.152 2.797 30.327 1.00 94.94 126 ILE A C 1
ATOM 997 O O . ILE A 1 126 ? -6.943 2.537 30.375 1.00 94.94 126 ILE A O 1
ATOM 1001 N N . PRO A 1 127 ? -8.633 3.949 30.827 1.00 90.00 127 PRO A N 1
ATOM 1002 C CA . PRO A 1 127 ? -7.768 4.912 31.487 1.00 90.00 127 PRO A CA 1
ATOM 1003 C C . PRO A 1 127 ? -7.225 4.324 32.794 1.00 90.00 127 PRO A C 1
ATOM 1005 O O . PRO A 1 127 ? -7.973 3.920 33.681 1.00 90.00 127 PRO A O 1
ATOM 1008 N N . ARG A 1 128 ? -5.896 4.292 32.926 1.00 90.56 128 ARG A N 1
ATOM 1009 C CA . ARG A 1 128 ? -5.216 3.883 34.160 1.00 90.56 128 ARG A CA 1
ATOM 1010 C C . ARG A 1 128 ? -4.123 4.893 34.518 1.00 90.56 128 ARG A C 1
ATOM 1012 O O . ARG A 1 128 ? -2.973 4.716 34.107 1.00 90.56 128 ARG A O 1
ATOM 1019 N N . PRO A 1 129 ? -4.467 5.964 35.256 1.00 90.06 129 PRO A N 1
ATOM 1020 C CA . PRO A 1 129 ? -3.492 6.947 35.719 1.00 90.06 129 PRO A CA 1
ATOM 1021 C C . PRO A 1 129 ? -2.348 6.267 36.486 1.00 90.06 129 PRO A C 1
ATOM 1023 O O . PRO A 1 129 ? -2.583 5.379 37.304 1.00 90.06 129 PRO A O 1
ATOM 1026 N N . GLY A 1 130 ? -1.102 6.645 36.195 1.00 90.69 130 GLY A N 1
ATOM 1027 C CA . GLY A 1 130 ? 0.084 6.071 36.845 1.00 90.69 130 GLY A CA 1
ATOM 1028 C C . GLY A 1 130 ? 0.527 4.695 36.326 1.00 90.69 130 GLY A C 1
ATOM 1029 O O . GLY A 1 130 ? 1.454 4.103 36.885 1.00 90.69 130 GLY A O 1
A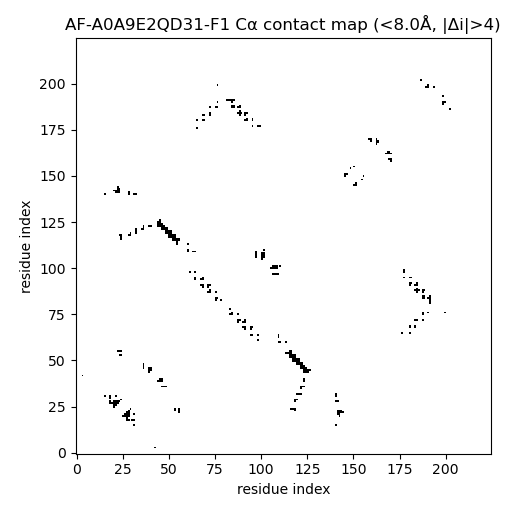TOM 1030 N N . ALA A 1 131 ? -0.087 4.169 35.259 1.00 93.00 131 ALA A N 1
ATOM 1031 C CA . ALA A 1 131 ? 0.403 2.958 34.607 1.00 93.00 131 ALA A CA 1
ATOM 1032 C C . ALA A 1 131 ? 1.804 3.185 34.010 1.00 93.00 131 ALA A C 1
ATOM 1034 O O . ALA A 1 131 ? 2.010 4.069 33.185 1.00 93.00 131 ALA A O 1
ATOM 1035 N N . LYS A 1 132 ? 2.777 2.350 34.397 1.00 95.19 132 LYS A N 1
ATOM 1036 C CA . LYS A 1 132 ? 4.159 2.416 33.878 1.00 95.19 132 LYS A CA 1
ATOM 1037 C C . LYS A 1 132 ? 4.328 1.790 32.487 1.00 95.19 132 LYS A C 1
ATOM 1039 O O . LYS A 1 132 ? 5.382 1.934 31.879 1.00 95.19 132 LYS A O 1
ATOM 1044 N N . LYS A 1 133 ? 3.336 1.023 32.022 1.00 95.25 133 LYS A N 1
ATOM 1045 C CA . LYS A 1 133 ? 3.352 0.285 30.752 1.00 95.25 133 LYS A CA 1
ATOM 1046 C C . LYS A 1 133 ? 1.972 0.333 30.113 1.00 95.25 133 LYS A C 1
ATOM 1048 O O . LYS A 1 133 ? 0.971 0.270 30.826 1.00 95.25 133 LYS A O 1
ATOM 1053 N N . HIS A 1 134 ? 1.937 0.418 28.788 1.00 93.44 134 HIS A N 1
ATOM 1054 C CA . HIS A 1 134 ? 0.717 0.390 27.986 1.00 93.44 134 HIS A CA 1
ATOM 1055 C C . HIS A 1 134 ? 0.698 -0.890 27.147 1.00 93.44 134 HIS A C 1
ATOM 1057 O O . HIS A 1 134 ? 1.730 -1.289 26.609 1.00 93.44 134 HIS A O 1
ATOM 1063 N N . ILE A 1 135 ? -0.468 -1.524 27.044 1.00 95.06 135 ILE A N 1
ATOM 1064 C CA . ILE A 1 135 ? -0.699 -2.660 26.149 1.00 95.06 135 ILE A CA 1
ATOM 1065 C C . ILE A 1 135 ? -1.574 -2.146 25.014 1.00 95.06 135 ILE A C 1
ATOM 1067 O O . ILE A 1 135 ? -2.629 -1.568 25.269 1.00 95.06 135 ILE A O 1
ATOM 1071 N N . ILE A 1 136 ? -1.117 -2.336 23.779 1.00 95.56 136 ILE A N 1
ATOM 1072 C CA . ILE A 1 136 ? -1.859 -1.973 22.574 1.00 95.56 136 ILE A CA 1
ATOM 1073 C C . ILE A 1 136 ? -2.258 -3.274 21.888 1.00 95.56 136 ILE A C 1
ATOM 1075 O O . ILE A 1 136 ? -1.397 -4.087 21.558 1.00 95.56 136 ILE A O 1
ATOM 1079 N N . VAL A 1 137 ? -3.562 -3.458 21.693 1.00 95.75 137 VAL A N 1
ATOM 1080 C CA . VAL A 1 137 ? -4.133 -4.542 20.890 1.00 95.75 137 VAL A CA 1
ATOM 1081 C C . VAL A 1 137 ? -4.762 -3.891 19.667 1.00 95.75 137 VAL A C 1
ATOM 1083 O O . VAL A 1 137 ? -5.585 -2.989 19.814 1.00 95.75 137 VAL A O 1
ATOM 1086 N N . SER A 1 138 ? -4.348 -4.302 18.472 1.00 96.56 138 SER A N 1
ATOM 1087 C CA . SER A 1 138 ? -4.834 -3.735 17.216 1.00 96.56 138 SER A CA 1
ATOM 1088 C C . SER A 1 138 ? -5.224 -4.830 16.230 1.00 96.56 138 SER A C 1
ATOM 1090 O O . SER A 1 138 ? -4.632 -5.908 16.198 1.00 96.56 138 SER A O 1
ATOM 1092 N N . ALA A 1 139 ? -6.237 -4.532 15.424 1.00 94.31 139 ALA A N 1
ATOM 1093 C CA . ALA A 1 139 ? -6.689 -5.356 14.316 1.00 94.31 139 ALA A CA 1
ATOM 1094 C C . ALA A 1 139 ? -7.206 -4.436 13.209 1.00 94.31 139 ALA A C 1
ATOM 1096 O O . ALA A 1 139 ? -7.728 -3.354 13.489 1.00 94.31 139 ALA A O 1
ATOM 1097 N N . HIS A 1 140 ? -7.053 -4.861 11.958 1.00 93.94 140 HIS A N 1
ATOM 1098 C CA . HIS A 1 140 ? -7.650 -4.152 10.837 1.00 93.94 140 HIS A CA 1
ATOM 1099 C C . HIS A 1 140 ? -9.100 -4.614 10.682 1.00 93.94 140 HIS A C 1
ATOM 1101 O O . HIS A 1 140 ? -9.400 -5.807 10.744 1.00 93.94 140 HIS A O 1
ATOM 1107 N N . TYR A 1 141 ? -10.004 -3.653 10.526 1.00 94.56 141 TYR A N 1
ATOM 1108 C CA . TYR A 1 141 ? -11.439 -3.898 10.396 1.00 94.56 141 TYR A CA 1
ATOM 1109 C C . TYR A 1 141 ? -11.962 -3.491 9.019 1.00 94.56 141 TYR A C 1
ATOM 1111 O O . TYR A 1 141 ? -13.168 -3.494 8.798 1.00 94.56 141 TYR A O 1
ATOM 1119 N N . ASP A 1 142 ? -11.092 -3.148 8.077 1.00 93.25 142 ASP A N 1
ATOM 1120 C CA . ASP A 1 142 ? -11.395 -3.030 6.656 1.00 93.25 142 ASP A CA 1
ATOM 1121 C C . ASP A 1 142 ? -11.205 -4.386 5.953 1.00 93.25 142 ASP A C 1
ATOM 1123 O O . ASP A 1 142 ? -10.505 -5.287 6.430 1.00 93.25 142 ASP A O 1
ATOM 1127 N N . ALA A 1 143 ? -11.905 -4.566 4.838 1.00 89.88 143 ALA A N 1
ATOM 1128 C CA . ALA A 1 143 ? -11.763 -5.712 3.956 1.00 89.88 143 ALA A CA 1
ATOM 1129 C C . ALA A 1 143 ? -10.836 -5.334 2.795 1.00 89.88 143 ALA A C 1
ATOM 1131 O O . ALA A 1 143 ? -11.111 -4.397 2.042 1.00 89.88 143 ALA A O 1
ATOM 1132 N N . ALA A 1 144 ? -9.738 -6.072 2.623 1.00 80.75 144 ALA A N 1
ATOM 1133 C CA . ALA A 1 144 ? -8.851 -5.856 1.488 1.00 80.75 144 ALA A CA 1
ATOM 1134 C C . ALA A 1 144 ? -9.601 -6.086 0.166 1.00 80.75 144 ALA A C 1
ATOM 1136 O O . ALA A 1 144 ? -10.411 -7.006 0.041 1.00 80.75 144 ALA A O 1
ATOM 1137 N N . LYS A 1 145 ? -9.286 -5.278 -0.853 1.00 74.38 145 LYS A N 1
ATOM 1138 C CA . LYS A 1 145 ? -9.748 -5.528 -2.223 1.00 74.38 145 LYS A CA 1
ATOM 1139 C C . LYS A 1 145 ? -9.028 -6.765 -2.762 1.00 74.38 145 LYS A C 1
ATOM 1141 O O . LYS A 1 145 ? -7.927 -6.654 -3.297 1.00 74.38 145 LYS A O 1
ATOM 1146 N N . ALA A 1 146 ? -9.638 -7.933 -2.585 1.00 67.81 146 ALA A N 1
ATOM 1147 C CA . ALA A 1 146 ? -9.181 -9.172 -3.196 1.00 67.81 146 ALA A CA 1
ATOM 1148 C C . ALA A 1 146 ? -9.548 -9.174 -4.687 1.00 67.81 146 ALA A C 1
ATOM 1150 O O . ALA A 1 146 ? -10.660 -8.813 -5.072 1.00 67.81 146 ALA A O 1
ATOM 1151 N N . GLY A 1 147 ? -8.597 -9.558 -5.532 1.00 66.75 147 GLY A N 1
ATOM 1152 C CA . GLY A 1 147 ? -8.802 -9.748 -6.964 1.00 66.75 147 GLY A CA 1
ATOM 1153 C C . GLY A 1 147 ? -8.393 -11.154 -7.386 1.00 66.75 147 GLY A C 1
ATOM 1154 O O . GLY A 1 147 ? -7.812 -11.911 -6.615 1.00 66.75 147 GLY A O 1
ATOM 1155 N N . THR A 1 148 ? -8.624 -11.501 -8.651 1.00 69.75 148 THR A N 1
ATOM 1156 C CA . THR A 1 148 ? -8.301 -12.840 -9.177 1.00 69.75 148 THR A CA 1
ATOM 1157 C C . THR A 1 148 ? -6.813 -13.194 -9.063 1.00 69.75 148 THR A C 1
ATOM 1159 O O . THR A 1 148 ? -6.467 -14.369 -8.977 1.00 69.75 148 THR A O 1
ATOM 1162 N N . ILE A 1 149 ? -5.933 -12.188 -9.055 1.00 69.69 149 ILE A N 1
ATOM 1163 C CA . ILE A 1 149 ? -4.468 -12.348 -9.015 1.00 69.69 149 ILE A CA 1
ATOM 1164 C C . ILE A 1 149 ? -3.885 -11.962 -7.648 1.00 69.69 149 ILE A C 1
ATOM 1166 O O . ILE A 1 149 ? -2.839 -12.465 -7.259 1.00 69.69 149 ILE A O 1
ATOM 1170 N N . VAL A 1 150 ? -4.544 -11.061 -6.920 1.00 69.44 150 VAL A N 1
ATOM 1171 C CA . VAL A 1 150 ? -4.010 -10.436 -5.705 1.00 69.44 150 VAL A CA 1
ATOM 1172 C C . VAL A 1 150 ? -4.883 -10.843 -4.525 1.00 69.44 150 VAL A C 1
ATOM 1174 O O . VAL A 1 150 ? -6.082 -10.575 -4.553 1.00 69.44 150 VAL A O 1
ATOM 1177 N N . PHE A 1 151 ? -4.283 -11.465 -3.505 1.00 70.06 151 PHE A N 1
ATOM 1178 C CA . PHE A 1 151 ? -4.990 -12.115 -2.391 1.00 70.06 151 PHE A CA 1
ATOM 1179 C C . PHE A 1 151 ? -5.913 -13.256 -2.846 1.00 70.06 151 PHE A C 1
ATOM 1181 O O . PHE A 1 151 ? -7.027 -13.407 -2.344 1.00 70.06 151 PHE A O 1
ATOM 1188 N N . ASN A 1 152 ? -5.459 -14.052 -3.821 1.00 81.12 152 ASN A N 1
ATOM 1189 C CA . ASN A 1 152 ? -6.144 -15.274 -4.233 1.00 81.12 152 ASN A CA 1
ATOM 1190 C C . ASN A 1 152 ? -5.581 -16.454 -3.423 1.00 81.12 152 ASN A C 1
ATOM 1192 O O . ASN A 1 152 ? -4.450 -16.867 -3.694 1.00 81.12 152 ASN A O 1
ATOM 1196 N N . PRO A 1 153 ? -6.359 -17.062 -2.505 1.00 82.50 153 PRO A N 1
ATOM 1197 C CA . PRO A 1 153 ? -5.855 -18.100 -1.604 1.00 82.50 153 PRO A CA 1
ATOM 1198 C C . PRO A 1 153 ? -5.214 -19.284 -2.336 1.00 82.50 153 PRO A C 1
ATOM 1200 O O . PRO A 1 153 ? -4.172 -19.787 -1.923 1.00 82.50 153 PRO A O 1
ATOM 1203 N N . ASN A 1 154 ? -5.796 -19.694 -3.467 1.00 85.00 154 ASN A N 1
ATOM 1204 C CA . ASN A 1 154 ? -5.309 -20.832 -4.246 1.00 85.00 154 ASN A CA 1
ATOM 1205 C C . ASN A 1 154 ? -3.980 -20.522 -4.947 1.00 85.00 154 ASN A C 1
ATOM 1207 O O . ASN A 1 154 ? -3.128 -21.402 -5.085 1.00 85.00 154 ASN A O 1
ATOM 1211 N N . LEU A 1 155 ? -3.811 -19.288 -5.433 1.00 84.19 155 LEU A N 1
ATOM 1212 C CA . LEU A 1 155 ? -2.565 -18.847 -6.058 1.00 84.19 155 LEU A CA 1
ATOM 1213 C C . LEU A 1 155 ? -1.472 -18.697 -4.995 1.00 84.19 155 LEU A C 1
ATOM 1215 O O . LEU A 1 155 ? -0.373 -19.225 -5.169 1.00 84.19 155 LEU A O 1
ATOM 1219 N N . ASP A 1 156 ? -1.800 -18.034 -3.888 1.00 84.00 156 ASP A N 1
ATOM 1220 C CA . ASP A 1 156 ? -0.875 -17.751 -2.794 1.00 84.00 156 ASP A CA 1
ATOM 1221 C C . ASP A 1 156 ? -0.336 -19.053 -2.185 1.00 84.00 156 ASP A C 1
ATOM 1223 O O . ASP A 1 156 ? 0.872 -19.195 -1.984 1.00 84.00 156 ASP A O 1
ATOM 1227 N N . GLU A 1 157 ? -1.198 -20.057 -1.992 1.00 87.31 157 GLU A N 1
ATOM 1228 C CA . GLU A 1 157 ? -0.799 -21.374 -1.492 1.00 87.31 157 GLU A CA 1
ATOM 1229 C C . GLU A 1 157 ? 0.118 -22.118 -2.479 1.00 87.31 157 GLU A C 1
ATOM 1231 O O . GLU A 1 157 ? 1.127 -22.708 -2.080 1.00 87.31 157 GLU A O 1
ATOM 1236 N N . LYS A 1 158 ? -0.188 -22.077 -3.784 1.00 88.44 158 LYS A N 1
ATOM 1237 C CA . LYS A 1 158 ? 0.664 -22.685 -4.823 1.00 88.44 158 LYS A CA 1
ATOM 1238 C C . LYS A 1 158 ? 2.046 -22.034 -4.872 1.00 88.44 158 LYS A C 1
ATOM 1240 O O . LYS A 1 158 ? 3.049 -22.747 -4.901 1.00 88.44 158 LYS A O 1
ATOM 1245 N N . VAL A 1 159 ? 2.109 -20.702 -4.841 1.00 85.81 159 VAL A N 1
ATOM 1246 C CA . VAL A 1 159 ? 3.376 -19.954 -4.844 1.00 85.81 159 VAL A CA 1
ATOM 1247 C C . VAL A 1 159 ? 4.168 -20.232 -3.566 1.00 85.81 159 VAL A C 1
ATOM 1249 O O . VAL A 1 159 ? 5.369 -20.497 -3.637 1.00 85.81 159 VAL A O 1
ATOM 1252 N N . ALA A 1 160 ? 3.515 -20.237 -2.403 1.00 86.94 160 ALA A N 1
ATOM 1253 C CA . ALA A 1 160 ? 4.165 -20.536 -1.131 1.00 86.94 160 ALA A CA 1
ATOM 1254 C C . ALA A 1 160 ? 4.753 -21.956 -1.093 1.00 86.94 160 ALA A C 1
ATOM 1256 O O . ALA A 1 160 ? 5.907 -22.117 -0.687 1.00 86.94 160 ALA A O 1
ATOM 1257 N N . ARG A 1 161 ? 4.005 -22.968 -1.562 1.00 89.44 161 ARG A N 1
ATOM 1258 C CA . ARG A 1 161 ? 4.500 -24.352 -1.681 1.00 89.44 161 ARG A CA 1
ATOM 1259 C C . ARG A 1 161 ? 5.733 -24.434 -2.571 1.00 89.44 161 ARG A C 1
ATOM 1261 O O . ARG A 1 161 ? 6.767 -24.918 -2.119 1.00 89.44 161 ARG A O 1
ATOM 1268 N N . PHE A 1 162 ? 5.660 -23.871 -3.776 1.00 89.25 162 PHE A N 1
ATOM 1269 C CA . PHE A 1 162 ? 6.778 -23.868 -4.719 1.00 89.25 162 PHE A CA 1
ATOM 1270 C C . PHE A 1 162 ? 8.051 -23.248 -4.120 1.00 89.25 162 PHE A C 1
ATOM 1272 O O . PHE A 1 162 ? 9.141 -23.813 -4.230 1.00 89.25 162 PHE A O 1
ATOM 1279 N N . TYR A 1 163 ? 7.928 -22.097 -3.450 1.00 87.25 163 TYR A N 1
ATOM 1280 C CA . TYR A 1 163 ? 9.076 -21.432 -2.829 1.00 87.25 163 TYR A CA 1
ATOM 1281 C C . TYR A 1 163 ? 9.658 -22.222 -1.656 1.00 87.25 163 TYR A C 1
ATOM 1283 O O . TYR A 1 163 ? 10.882 -22.293 -1.507 1.00 87.25 163 TYR A O 1
ATOM 1291 N N . LYS A 1 164 ? 8.797 -22.848 -0.848 1.00 89.25 164 LYS A N 1
ATOM 1292 C CA . LYS A 1 164 ? 9.225 -23.703 0.259 1.00 89.25 164 LYS A CA 1
ATOM 1293 C C . LYS A 1 164 ? 9.981 -24.930 -0.252 1.00 89.25 164 LYS A C 1
ATOM 1295 O O . LYS A 1 164 ? 11.065 -25.207 0.247 1.00 89.25 164 LYS A O 1
ATOM 1300 N N . GLU A 1 165 ? 9.452 -25.613 -1.262 1.00 92.06 165 GLU A N 1
ATOM 1301 C CA . GLU A 1 165 ? 10.061 -26.816 -1.841 1.00 92.06 165 GLU A CA 1
ATOM 1302 C C . GLU A 1 165 ? 11.399 -26.518 -2.525 1.00 92.06 165 GLU A C 1
ATOM 1304 O O . GLU A 1 165 ? 12.372 -27.240 -2.321 1.00 92.06 165 GLU A O 1
ATOM 1309 N N . LYS A 1 166 ? 11.474 -25.436 -3.309 1.00 90.31 166 LYS A N 1
ATOM 1310 C CA . LYS A 1 166 ? 12.656 -25.151 -4.135 1.00 90.31 166 LYS A CA 1
ATOM 1311 C C . LYS A 1 166 ? 13.742 -24.349 -3.422 1.00 90.31 166 LYS A C 1
ATOM 1313 O O . LYS A 1 166 ? 14.919 -24.507 -3.735 1.00 90.31 166 LYS A O 1
ATOM 1318 N N . PHE A 1 167 ? 13.362 -23.468 -2.497 1.00 87.81 167 PHE A N 1
ATOM 1319 C CA . PHE A 1 167 ? 14.287 -22.508 -1.884 1.00 87.81 167 PHE A CA 1
ATOM 1320 C C . PHE A 1 167 ? 14.318 -22.567 -0.354 1.00 87.81 167 PHE A C 1
ATOM 1322 O O . PHE A 1 167 ? 15.100 -21.826 0.242 1.00 87.81 167 PHE A O 1
ATOM 1329 N N . ASN A 1 168 ? 13.487 -23.403 0.286 1.00 89.88 168 ASN A N 1
ATOM 1330 C CA . ASN A 1 168 ? 13.315 -23.461 1.744 1.00 89.88 168 ASN A CA 1
ATOM 1331 C C . ASN A 1 168 ? 13.113 -22.067 2.376 1.00 89.88 168 ASN A C 1
ATOM 1333 O O . ASN A 1 168 ? 13.667 -21.736 3.425 1.00 89.88 168 ASN A O 1
ATOM 1337 N N . ARG A 1 169 ? 12.371 -21.201 1.675 1.00 84.88 169 ARG A N 1
ATOM 1338 C CA . ARG A 1 169 ? 12.117 -19.803 2.047 1.00 84.88 169 ARG A CA 1
ATOM 1339 C C . ARG A 1 169 ? 10.675 -19.432 1.745 1.00 84.88 169 ARG A C 1
ATOM 1341 O O . ARG A 1 169 ? 10.026 -20.053 0.909 1.00 84.88 169 ARG A O 1
ATOM 1348 N N . THR A 1 170 ? 10.186 -18.388 2.402 1.00 82.38 170 THR A N 1
ATOM 1349 C CA . THR A 1 170 ? 8.900 -17.780 2.066 1.00 82.38 170 THR A CA 1
ATOM 1350 C C . THR A 1 170 ? 9.044 -16.850 0.856 1.00 82.38 170 THR A C 1
ATOM 1352 O O . THR A 1 170 ? 10.074 -16.181 0.707 1.00 82.38 170 THR A O 1
ATOM 1355 N N . PRO A 1 171 ? 8.040 -16.800 -0.036 1.00 79.38 171 PRO A N 1
ATOM 1356 C CA . PRO A 1 171 ? 8.065 -15.891 -1.171 1.00 79.38 171 PRO A CA 1
ATOM 1357 C C . PRO A 1 171 ? 7.994 -14.440 -0.686 1.00 79.38 171 PRO A C 1
ATOM 1359 O O . PRO A 1 171 ? 7.054 -14.047 0.001 1.00 79.38 171 PRO A O 1
ATOM 1362 N N . ASN A 1 172 ? 8.968 -13.619 -1.079 1.00 82.62 172 ASN A N 1
ATOM 1363 C CA . ASN A 1 172 ? 8.844 -12.169 -0.972 1.00 82.62 172 ASN A CA 1
ATOM 1364 C C . ASN A 1 172 ? 8.282 -11.639 -2.292 1.00 82.62 172 ASN A C 1
ATOM 1366 O O . ASN A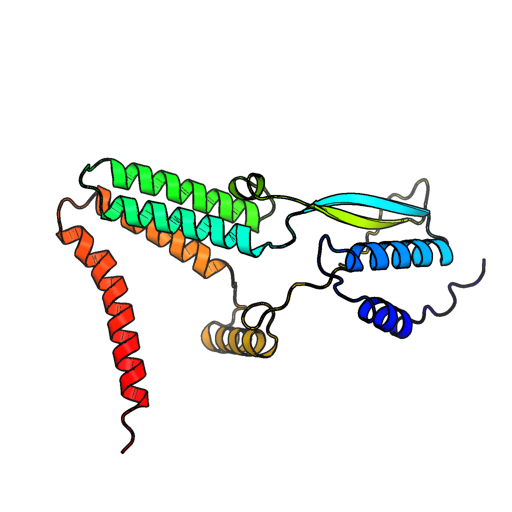 1 172 ? 9.022 -11.469 -3.260 1.00 82.62 172 ASN A O 1
ATOM 1370 N N . VAL A 1 173 ? 6.975 -11.383 -2.317 1.00 79.56 173 VAL A N 1
ATOM 1371 C CA . VAL A 1 173 ? 6.235 -10.972 -3.523 1.00 79.56 173 VAL A CA 1
ATOM 1372 C C . VAL A 1 173 ? 6.755 -9.647 -4.103 1.00 79.56 173 VAL A C 1
ATOM 1374 O O . VAL A 1 173 ? 6.677 -9.429 -5.307 1.00 79.56 173 VAL A O 1
ATOM 1377 N N . MET A 1 174 ? 7.349 -8.782 -3.273 1.00 83.12 174 MET A N 1
ATOM 1378 C CA . MET A 1 174 ? 7.859 -7.471 -3.696 1.00 83.12 174 MET A CA 1
ATOM 1379 C C . MET A 1 174 ? 9.317 -7.514 -4.175 1.00 83.12 174 MET A C 1
ATOM 1381 O O . MET A 1 174 ? 9.763 -6.616 -4.892 1.00 83.12 174 MET A O 1
ATOM 1385 N N . MET A 1 175 ? 10.075 -8.558 -3.821 1.00 85.00 175 MET A N 1
ATOM 1386 C CA . MET A 1 175 ? 11.496 -8.667 -4.168 1.00 85.00 175 MET A CA 1
ATOM 1387 C C . MET A 1 175 ? 11.757 -8.702 -5.686 1.00 85.00 175 MET A C 1
ATOM 1389 O O . MET A 1 175 ? 12.654 -7.983 -6.133 1.00 85.00 175 MET A O 1
ATOM 1393 N N . PRO A 1 176 ? 10.987 -9.443 -6.513 1.00 86.25 176 PRO A N 1
ATOM 1394 C CA . PRO A 1 176 ? 11.156 -9.413 -7.965 1.00 86.25 176 PRO A CA 1
ATOM 1395 C C . PRO A 1 176 ? 11.015 -8.010 -8.564 1.00 86.25 176 PRO A C 1
ATOM 1397 O O . PRO A 1 176 ? 11.728 -7.682 -9.507 1.00 86.25 176 PRO A O 1
ATOM 1400 N N . MET A 1 177 ? 10.149 -7.160 -7.999 1.00 88.75 177 MET A N 1
ATOM 1401 C CA . MET A 1 177 ? 9.946 -5.787 -8.478 1.00 88.75 177 MET A CA 1
ATOM 1402 C C . MET A 1 177 ? 11.186 -4.921 -8.224 1.00 88.75 177 MET A C 1
ATOM 1404 O O . MET A 1 177 ? 11.645 -4.223 -9.127 1.00 88.75 177 MET A O 1
ATOM 1408 N N . ILE A 1 178 ? 11.784 -5.018 -7.028 1.00 89.94 178 ILE A N 1
ATOM 1409 C CA . ILE A 1 178 ? 13.048 -4.331 -6.712 1.00 89.94 178 ILE A CA 1
ATOM 1410 C C . ILE A 1 178 ? 14.169 -4.823 -7.631 1.00 89.94 178 ILE A C 1
ATOM 1412 O O . ILE A 1 178 ? 14.877 -4.006 -8.219 1.00 89.94 178 ILE A O 1
ATOM 1416 N N . ILE A 1 179 ? 14.318 -6.143 -7.783 1.00 90.00 179 ILE A N 1
ATOM 1417 C CA . ILE A 1 179 ? 15.356 -6.736 -8.638 1.00 90.00 179 ILE A CA 1
ATOM 1418 C C . ILE A 1 179 ? 15.194 -6.266 -10.086 1.00 90.00 179 ILE A C 1
ATOM 1420 O O . ILE A 1 179 ? 16.181 -5.881 -10.706 1.00 90.00 179 ILE A O 1
ATOM 1424 N N . ALA A 1 180 ? 13.967 -6.243 -10.613 1.00 89.62 180 ALA A N 1
ATOM 1425 C CA . ALA A 1 180 ? 13.695 -5.780 -11.970 1.00 89.62 180 ALA A CA 1
ATOM 1426 C C . ALA A 1 180 ? 14.109 -4.315 -12.172 1.00 89.62 180 ALA A C 1
ATOM 1428 O O . ALA A 1 180 ? 14.756 -3.986 -13.165 1.00 89.62 180 ALA A O 1
ATOM 1429 N N . MET A 1 181 ? 13.802 -3.434 -11.218 1.00 92.38 181 MET A N 1
ATOM 1430 C CA . MET A 1 181 ? 14.214 -2.033 -11.313 1.00 92.38 181 MET A CA 1
ATOM 1431 C C . MET A 1 181 ? 15.732 -1.849 -11.151 1.00 92.38 181 MET A C 1
ATOM 1433 O O . MET A 1 181 ? 16.324 -1.052 -11.873 1.00 92.38 181 MET A O 1
ATOM 1437 N N . LEU A 1 182 ? 16.391 -2.613 -10.271 1.00 93.12 182 LEU A N 1
ATOM 1438 C CA . LEU A 1 182 ? 17.857 -2.615 -10.165 1.00 93.12 182 LEU A CA 1
ATOM 1439 C C . LEU A 1 182 ? 18.524 -3.136 -11.446 1.00 93.12 182 LEU A C 1
ATOM 1441 O O . LEU A 1 182 ? 19.537 -2.590 -11.881 1.00 93.12 182 LEU A O 1
ATOM 1445 N N . ALA A 1 183 ? 17.935 -4.144 -12.090 1.00 90.19 183 ALA A N 1
ATOM 1446 C CA . ALA A 1 183 ? 18.388 -4.625 -13.389 1.00 90.19 183 ALA A CA 1
ATOM 1447 C C . ALA A 1 183 ? 18.256 -3.535 -14.466 1.00 90.19 183 ALA A C 1
ATOM 1449 O O . ALA A 1 183 ? 19.169 -3.372 -15.271 1.00 90.19 183 ALA A O 1
ATOM 1450 N N . LEU A 1 184 ? 17.183 -2.732 -14.447 1.00 89.94 184 LEU A N 1
ATOM 1451 C CA . LEU A 1 184 ? 17.050 -1.572 -15.338 1.00 89.94 184 LEU A CA 1
ATOM 1452 C C . LEU A 1 184 ? 18.135 -0.513 -15.087 1.00 89.94 184 LEU A C 1
ATOM 1454 O O . LEU A 1 184 ? 18.686 0.016 -16.051 1.00 89.94 184 LEU A O 1
ATOM 1458 N N . VAL A 1 185 ? 18.500 -0.243 -13.826 1.00 93.06 185 VAL A N 1
ATOM 1459 C CA . VAL A 1 185 ? 19.650 0.629 -13.510 1.00 93.06 185 VAL A CA 1
ATOM 1460 C C . VAL A 1 185 ? 20.924 0.074 -14.146 1.00 93.06 185 VAL A C 1
ATOM 1462 O O . VAL A 1 185 ? 21.628 0.810 -14.838 1.00 93.06 185 VAL A O 1
ATOM 1465 N N . ALA A 1 186 ? 21.199 -1.220 -13.961 1.00 90.50 186 ALA A N 1
ATOM 1466 C CA . ALA A 1 186 ? 22.379 -1.867 -14.530 1.00 90.50 186 ALA A CA 1
ATOM 1467 C C . ALA A 1 186 ? 22.398 -1.767 -16.063 1.00 90.50 186 ALA A C 1
ATOM 1469 O O . ALA A 1 186 ? 23.415 -1.380 -16.632 1.00 90.50 186 ALA A O 1
ATOM 1470 N N . VAL A 1 187 ? 21.263 -2.014 -16.728 1.00 86.69 187 VAL A N 1
ATOM 1471 C CA . VAL A 1 187 ? 21.121 -1.864 -18.185 1.00 86.69 187 VAL A CA 1
ATOM 1472 C C . VAL A 1 187 ? 21.445 -0.438 -18.638 1.00 86.69 187 VAL A C 1
ATOM 1474 O O . VAL A 1 187 ? 22.213 -0.262 -19.586 1.00 86.69 187 VAL A O 1
ATOM 1477 N N . CYS A 1 188 ? 20.918 0.582 -17.956 1.00 88.50 188 CYS A N 1
ATOM 1478 C CA . CYS A 1 188 ? 21.201 1.984 -18.274 1.00 88.50 188 CYS A CA 1
ATOM 1479 C C . CYS A 1 188 ? 22.688 2.331 -18.094 1.00 88.50 188 CYS A C 1
ATOM 1481 O O . CYS A 1 188 ? 23.276 2.982 -18.960 1.00 88.50 188 CYS A O 1
ATOM 1483 N N . VAL A 1 189 ? 23.325 1.847 -17.022 1.00 89.69 189 VAL A N 1
ATOM 1484 C CA . VAL A 1 189 ? 24.766 2.039 -16.783 1.00 89.69 189 VAL A CA 1
ATOM 1485 C C . VAL A 1 189 ? 25.597 1.343 -17.862 1.00 89.69 189 VAL A C 1
ATOM 1487 O O . VAL A 1 189 ? 26.459 1.972 -18.475 1.00 89.69 189 VAL A O 1
ATOM 1490 N N . THR A 1 190 ? 25.309 0.075 -18.170 1.00 85.69 190 THR A N 1
ATOM 1491 C CA . THR A 1 190 ? 26.002 -0.667 -19.233 1.00 85.69 190 THR A CA 1
ATOM 1492 C C . THR A 1 190 ? 25.864 0.040 -20.581 1.00 85.69 190 THR A C 1
ATOM 1494 O O . THR A 1 190 ? 26.848 0.168 -21.306 1.00 85.69 190 THR A O 1
ATOM 1497 N N . ARG A 1 191 ? 24.677 0.573 -20.898 1.00 81.19 191 ARG A N 1
ATOM 1498 C CA . ARG A 1 191 ? 24.432 1.359 -22.116 1.00 81.19 191 ARG A CA 1
ATOM 1499 C C . ARG A 1 191 ? 25.191 2.692 -22.144 1.00 81.19 191 ARG A C 1
ATOM 1501 O O . ARG A 1 191 ? 25.511 3.175 -23.233 1.00 81.19 191 ARG A O 1
ATOM 1508 N N . GLY A 1 192 ? 25.449 3.291 -20.983 1.00 84.00 192 GLY A N 1
ATOM 1509 C CA . GLY A 1 192 ? 26.272 4.494 -20.839 1.00 84.00 192 GLY A CA 1
ATOM 1510 C C . GLY A 1 192 ? 27.768 4.231 -21.035 1.00 84.00 192 GLY A C 1
ATOM 1511 O O . GLY A 1 192 ? 28.466 5.097 -21.563 1.00 84.00 192 GLY A O 1
ATOM 1512 N N . ILE A 1 193 ? 28.245 3.039 -20.655 1.00 84.62 193 ILE A N 1
ATOM 1513 C CA . ILE A 1 193 ? 29.653 2.622 -20.770 1.00 84.62 193 ILE A CA 1
ATOM 1514 C C . ILE A 1 193 ? 29.971 2.081 -22.169 1.00 84.62 193 ILE A C 1
ATOM 1516 O O . ILE A 1 193 ? 30.974 2.477 -22.755 1.00 84.62 193 ILE A O 1
ATOM 1520 N N . VAL A 1 194 ? 29.139 1.181 -22.707 1.00 78.62 194 VAL A N 1
ATOM 1521 C CA . VAL A 1 194 ? 29.385 0.494 -23.986 1.00 78.62 194 VAL A CA 1
ATOM 1522 C C . VAL A 1 194 ? 28.849 1.348 -25.143 1.00 78.62 194 VAL A C 1
ATOM 1524 O O . VAL A 1 194 ? 27.630 1.457 -25.311 1.00 78.62 194 VAL A O 1
ATOM 1527 N N . PRO A 1 195 ? 29.710 1.965 -25.973 1.00 59.66 195 PRO A N 1
ATOM 1528 C CA . PRO A 1 195 ? 29.257 2.795 -27.078 1.00 59.66 195 PRO A CA 1
ATOM 1529 C C . PRO A 1 195 ? 28.849 1.923 -28.276 1.00 59.66 195 PRO A C 1
ATOM 1531 O O . PRO A 1 195 ? 29.619 1.079 -28.720 1.00 59.66 195 PRO A O 1
ATOM 1534 N N . GLY A 1 196 ? 27.672 2.181 -28.854 1.00 64.88 196 GLY A N 1
ATOM 1535 C CA . GLY A 1 196 ? 27.217 1.546 -30.099 1.00 64.88 196 GLY A CA 1
ATOM 1536 C C . GLY A 1 196 ? 26.243 0.376 -29.912 1.00 64.88 196 GLY A C 1
ATOM 1537 O O . GLY A 1 196 ? 25.993 -0.088 -28.799 1.00 64.88 196 GLY A O 1
ATOM 1538 N N . GLY A 1 197 ? 25.661 -0.083 -31.028 1.00 55.38 197 GLY A N 1
ATOM 1539 C CA . GLY A 1 197 ? 24.584 -1.085 -31.074 1.00 55.38 197 GLY A CA 1
ATOM 1540 C C . GLY A 1 197 ? 24.894 -2.414 -30.378 1.00 55.38 197 GLY A C 1
ATOM 1541 O O . GLY A 1 197 ? 23.967 -3.118 -30.000 1.00 55.38 197 GLY A O 1
ATOM 1542 N N . THR A 1 198 ? 26.166 -2.725 -30.115 1.00 55.12 198 THR A N 1
ATOM 1543 C CA . THR A 1 198 ? 26.639 -3.900 -29.363 1.00 55.12 198 THR A CA 1
ATOM 1544 C C . THR A 1 198 ? 26.080 -3.960 -27.935 1.00 55.12 198 THR A C 1
ATOM 1546 O O . THR A 1 198 ? 25.717 -5.033 -27.463 1.00 55.12 198 THR A O 1
ATOM 1549 N N . GLY A 1 199 ? 25.913 -2.807 -27.272 1.00 52.94 199 GLY A N 1
ATOM 1550 C CA . GLY A 1 199 ? 25.316 -2.722 -25.934 1.00 52.94 199 GLY A CA 1
ATOM 1551 C C . GLY A 1 199 ? 23.808 -3.006 -25.904 1.00 52.94 199 GLY A C 1
ATOM 1552 O O . GLY A 1 199 ? 23.292 -3.386 -24.858 1.00 52.94 199 GLY A O 1
ATOM 1553 N N . MET A 1 200 ? 23.101 -2.878 -27.038 1.00 56.66 200 MET A N 1
ATOM 1554 C CA . MET A 1 200 ? 21.683 -3.254 -27.144 1.00 56.66 200 MET A CA 1
ATOM 1555 C C . MET A 1 200 ? 21.488 -4.768 -27.234 1.00 56.66 200 MET A C 1
ATOM 1557 O O . MET A 1 200 ? 20.461 -5.260 -26.777 1.00 56.66 200 MET A O 1
ATOM 1561 N N . TRP A 1 201 ? 22.450 -5.535 -27.752 1.00 56.31 201 TRP A N 1
ATOM 1562 C CA . TRP A 1 201 ? 22.300 -6.991 -27.873 1.00 56.31 201 TRP A CA 1
ATOM 1563 C C . TRP A 1 201 ? 22.278 -7.711 -26.526 1.00 56.31 201 TRP A C 1
ATOM 1565 O O . TRP A 1 201 ? 21.695 -8.783 -26.443 1.00 56.31 201 TRP A O 1
ATOM 1575 N N . ILE A 1 202 ? 22.839 -7.129 -25.462 1.00 56.28 202 ILE A N 1
ATOM 1576 C CA . ILE A 1 202 ? 22.835 -7.754 -24.131 1.00 56.28 202 ILE A CA 1
ATOM 1577 C C . ILE A 1 202 ? 21.428 -7.686 -23.500 1.00 56.28 202 ILE A C 1
ATOM 1579 O O . ILE A 1 202 ? 20.864 -8.745 -23.227 1.00 56.28 202 ILE A O 1
ATOM 1583 N N . PRO A 1 203 ? 20.776 -6.512 -23.346 1.00 56.94 203 PRO A N 1
ATOM 1584 C CA . PRO A 1 203 ? 19.392 -6.450 -22.871 1.00 56.94 203 PRO A CA 1
ATOM 1585 C C . PRO A 1 203 ? 18.410 -7.125 -23.833 1.00 56.94 203 PRO A C 1
ATOM 1587 O O . PRO A 1 203 ? 17.520 -7.849 -23.394 1.00 56.94 203 PRO A O 1
ATOM 1590 N N . THR A 1 204 ? 18.586 -6.936 -25.147 1.00 58.25 204 THR A N 1
ATOM 1591 C CA . THR A 1 204 ? 17.713 -7.562 -26.154 1.00 58.25 204 THR A CA 1
ATOM 1592 C C . THR A 1 204 ? 17.894 -9.076 -26.158 1.00 58.25 204 THR A C 1
ATOM 1594 O O . THR A 1 204 ? 16.910 -9.792 -26.246 1.00 58.25 204 THR A O 1
ATOM 1597 N N . GLY A 1 205 ? 19.114 -9.581 -25.979 1.00 57.66 205 GLY A N 1
ATOM 1598 C CA . GLY A 1 205 ? 19.411 -11.006 -25.852 1.00 57.66 205 GLY A CA 1
ATOM 1599 C C . GLY A 1 205 ? 18.822 -11.623 -24.586 1.00 57.66 205 GLY A C 1
ATOM 1600 O O . GLY A 1 205 ? 18.298 -12.729 -24.649 1.00 57.66 205 GLY A O 1
ATOM 1601 N N . VAL A 1 206 ? 18.802 -10.898 -23.463 1.00 58.88 206 VAL A N 1
ATOM 1602 C CA . VAL A 1 206 ? 18.105 -11.345 -22.243 1.00 58.88 206 VAL A CA 1
ATOM 1603 C C . VAL A 1 206 ? 16.590 -11.403 -22.477 1.00 58.88 206 VAL A C 1
ATOM 1605 O O . VAL A 1 206 ? 15.968 -12.426 -22.199 1.00 58.88 206 VAL A O 1
ATOM 1608 N N . VAL A 1 207 ? 15.991 -10.354 -23.052 1.00 58.09 207 VAL A N 1
ATOM 1609 C CA . VAL A 1 207 ? 14.544 -10.308 -23.343 1.00 58.09 207 VAL A CA 1
ATOM 1610 C C . VAL A 1 207 ? 14.135 -11.365 -24.381 1.00 58.09 207 VAL A C 1
ATOM 1612 O O . VAL A 1 207 ? 13.134 -12.056 -24.198 1.00 58.09 207 VAL A O 1
ATOM 1615 N N . GLN A 1 208 ? 14.914 -11.534 -25.452 1.00 51.88 208 GLN A N 1
ATOM 1616 C CA . GLN A 1 208 ? 14.676 -12.543 -26.490 1.00 51.88 208 GLN A CA 1
ATOM 1617 C C . GLN A 1 208 ? 14.962 -13.959 -25.985 1.00 51.88 208 GLN A C 1
ATOM 1619 O O . GLN A 1 208 ? 14.232 -14.875 -26.341 1.00 51.88 208 GLN A O 1
ATOM 1624 N N . GLY A 1 209 ? 15.955 -14.145 -25.113 1.00 55.38 209 GLY A N 1
ATOM 1625 C CA . GLY A 1 209 ? 16.242 -15.419 -24.455 1.00 55.38 209 GLY A CA 1
ATOM 1626 C C . GLY A 1 209 ? 15.075 -15.887 -23.588 1.00 55.38 209 GLY A C 1
ATOM 1627 O O . GLY A 1 209 ? 14.653 -17.035 -23.701 1.00 55.38 209 GLY A O 1
ATOM 1628 N N . PHE A 1 210 ? 14.463 -14.984 -22.812 1.00 54.38 210 PHE A N 1
ATOM 1629 C CA . PHE A 1 210 ? 13.217 -15.284 -22.097 1.00 54.38 210 PHE A CA 1
ATOM 1630 C C . PHE A 1 210 ? 12.084 -15.679 -23.051 1.00 54.38 210 PHE A C 1
ATOM 1632 O O . PHE A 1 210 ? 11.374 -16.646 -22.772 1.00 54.38 210 PHE A O 1
ATOM 1639 N N . LYS A 1 211 ? 11.945 -14.978 -24.186 1.00 45.78 211 LYS A N 1
ATOM 1640 C CA . LYS A 1 211 ? 10.949 -15.273 -25.231 1.00 45.78 211 LYS A CA 1
ATOM 1641 C C . LYS A 1 211 ? 11.181 -16.637 -25.896 1.00 45.78 211 LYS A C 1
ATOM 1643 O O . LYS A 1 211 ? 10.232 -17.382 -26.109 1.00 45.78 211 LYS A O 1
ATOM 1648 N N . ALA A 1 212 ? 12.433 -16.990 -26.178 1.00 47.38 212 ALA A N 1
ATOM 1649 C CA . ALA A 1 212 ? 12.817 -18.277 -26.751 1.00 47.38 212 ALA A CA 1
ATOM 1650 C C . ALA A 1 212 ? 12.560 -19.427 -25.769 1.00 47.38 212 ALA A C 1
ATOM 1652 O O . ALA A 1 212 ? 11.987 -20.436 -26.160 1.00 47.38 212 ALA A O 1
ATOM 1653 N N . ILE A 1 213 ? 12.884 -19.248 -24.484 1.00 53.22 213 ILE A N 1
ATOM 1654 C CA . ILE A 1 213 ? 12.581 -20.235 -23.436 1.00 53.22 213 ILE A CA 1
ATOM 1655 C C . ILE A 1 213 ? 11.067 -20.413 -23.277 1.00 53.22 213 ILE A C 1
ATOM 1657 O O . ILE A 1 213 ? 10.609 -21.541 -23.140 1.00 53.22 213 ILE A O 1
ATOM 1661 N N . THR A 1 214 ? 10.269 -19.339 -23.342 1.00 50.03 214 THR A N 1
ATOM 1662 C CA . THR A 1 214 ? 8.799 -19.468 -23.290 1.00 50.03 214 THR A CA 1
ATOM 1663 C C . THR A 1 214 ? 8.235 -20.152 -24.530 1.00 50.03 214 THR A C 1
ATOM 1665 O O . THR A 1 214 ? 7.336 -20.969 -24.392 1.00 50.03 214 THR A O 1
ATOM 1668 N N . ILE A 1 215 ? 8.769 -19.883 -25.725 1.00 50.75 215 ILE A N 1
ATOM 1669 C CA . ILE A 1 215 ? 8.358 -20.578 -26.955 1.00 50.75 215 ILE A CA 1
ATOM 1670 C C . ILE A 1 215 ? 8.729 -22.063 -26.890 1.00 50.75 215 ILE A C 1
ATOM 1672 O O . ILE A 1 215 ? 7.892 -22.900 -27.203 1.00 50.75 215 ILE A O 1
ATOM 1676 N N . ILE A 1 216 ? 9.937 -22.403 -26.435 1.00 52.34 216 ILE A N 1
ATOM 1677 C CA . ILE A 1 216 ? 10.381 -23.796 -26.279 1.00 52.34 216 ILE A CA 1
ATOM 1678 C C . ILE A 1 216 ? 9.527 -24.514 -25.221 1.00 52.34 216 ILE A C 1
ATOM 1680 O O . ILE A 1 216 ? 9.017 -25.595 -25.493 1.00 52.34 216 ILE A O 1
ATOM 1684 N N . ALA A 1 217 ? 9.260 -23.879 -24.076 1.00 50.25 217 ALA A N 1
ATOM 1685 C CA . ALA A 1 217 ? 8.419 -24.444 -23.017 1.00 50.25 217 ALA A CA 1
ATOM 1686 C C . ALA A 1 217 ? 6.931 -24.575 -23.410 1.00 50.25 217 ALA A C 1
ATOM 1688 O O . ALA A 1 217 ? 6.230 -25.459 -22.921 1.00 50.25 217 ALA A O 1
ATOM 1689 N N . VAL A 1 218 ? 6.421 -23.711 -24.295 1.00 52.06 218 VAL A N 1
ATOM 1690 C CA . VAL A 1 218 ? 5.066 -23.835 -24.868 1.00 52.06 218 VAL A CA 1
ATOM 1691 C C . VAL A 1 218 ? 5.023 -24.909 -25.959 1.00 52.06 218 VAL A C 1
ATOM 1693 O O . VAL A 1 218 ? 4.000 -25.571 -26.120 1.00 52.06 218 VAL A O 1
ATOM 1696 N N . ASN A 1 219 ? 6.121 -25.119 -26.685 1.00 48.25 219 ASN A N 1
ATOM 1697 C CA . ASN A 1 219 ? 6.196 -26.135 -27.730 1.00 48.25 219 ASN A CA 1
ATOM 1698 C C . ASN A 1 219 ? 6.351 -27.551 -27.148 1.00 48.25 219 ASN A C 1
ATOM 1700 O O . ASN A 1 219 ? 5.728 -28.477 -27.650 1.00 48.25 219 ASN A O 1
ATOM 1704 N N . GLU A 1 220 ? 7.077 -27.723 -26.038 1.00 48.81 220 GLU A N 1
ATOM 1705 C CA . GLU A 1 220 ? 7.173 -29.016 -25.335 1.00 48.81 220 GLU A CA 1
ATOM 1706 C C . GLU A 1 220 ? 5.822 -29.503 -24.778 1.00 48.81 220 GLU A C 1
ATOM 1708 O O . GLU A 1 220 ? 5.589 -30.705 -24.707 1.00 48.81 220 GLU A O 1
ATOM 1713 N N . ASN A 1 221 ? 4.889 -28.595 -24.468 1.00 49.78 221 ASN A N 1
ATOM 1714 C CA . ASN A 1 221 ? 3.530 -28.952 -24.038 1.00 49.78 221 ASN A CA 1
ATOM 1715 C C . ASN A 1 221 ? 2.561 -29.259 -25.201 1.00 49.78 221 ASN A C 1
ATOM 1717 O O . ASN A 1 221 ? 1.421 -29.636 -24.947 1.00 49.78 221 ASN A O 1
ATOM 1721 N N . ASN A 1 222 ? 2.993 -29.097 -26.458 1.00 50.41 222 ASN A N 1
ATOM 1722 C CA . ASN A 1 222 ? 2.195 -29.374 -27.662 1.00 50.41 222 ASN A CA 1
ATOM 1723 C C . ASN A 1 222 ? 2.770 -30.516 -28.520 1.00 50.41 222 ASN A C 1
ATOM 1725 O O . ASN A 1 222 ? 2.293 -30.749 -29.628 1.00 50.41 222 ASN A O 1
ATOM 1729 N N . ILE A 1 223 ? 3.778 -31.237 -28.021 1.00 47.66 223 ILE A N 1
ATOM 1730 C CA . ILE A 1 223 ? 4.326 -32.431 -28.674 1.00 47.66 223 ILE A CA 1
ATOM 1731 C C . ILE A 1 223 ? 4.015 -33.634 -27.782 1.00 47.66 223 ILE A C 1
ATOM 1733 O O . ILE A 1 223 ? 4.877 -34.199 -27.115 1.00 47.66 223 ILE A O 1
ATOM 1737 N N . VAL A 1 224 ? 2.742 -34.015 -27.766 1.00 44.47 224 VAL A N 1
ATOM 1738 C CA . VAL A 1 224 ? 2.332 -35.392 -27.491 1.00 44.47 224 VAL A CA 1
ATOM 1739 C C . VAL A 1 224 ? 1.546 -35.824 -28.732 1.00 44.47 224 VAL A C 1
ATOM 1741 O O . VAL A 1 224 ? 0.597 -35.118 -29.078 1.00 44.47 224 VAL A O 1
ATOM 1744 N N . PRO A 1 225 ? 1.976 -36.870 -29.463 1.00 49.28 225 PRO A N 1
ATOM 1745 C CA . PRO A 1 225 ? 1.186 -37.426 -30.559 1.00 49.28 225 PRO A CA 1
ATOM 1746 C C . PRO A 1 225 ? -0.140 -38.020 -30.069 1.00 49.28 225 PRO A C 1
ATOM 1748 O O . PRO A 1 225 ? -0.187 -38.505 -28.913 1.00 49.28 225 PRO A O 1
#

Secondary structure (DSSP, 8-state):
--------HHHHHHHHHHSTT--TTSHHHHHHHHHHHHHHHHTT-EEEEEEEEE-S-HHHHHHHHHHHHHHHHHHHHH---TTHHHHHHHHHHHHHHHHHHHHTTS--SGGGSS--EEEEEEEEE---TT-S---------SPP---SSSS-HHHHHHHHHHHHHHHSS---TTHHHHHHHHHHHHHHHHHHHS-STHHHHHHHHHHHHHHHHHHHHHHHTT---

Foldseek 3Di:
DPPLPDDPPVVLVVVLVPQPQLQFQDPSVVVNLVVVLVVLVVSPFDKDKDKDWDDSCVVVLLVVLLCLLVVLLVVLVPDDDLCSLVVSLVSLVVSLVQVVCVVVVNDHDSRVVDDIHMGIDMDTDDDDPPDPDDDDDDDDSGDRPDDPQRPDPVVLVVQQVVCCVPPVDGDPVCVVSSVVSVVSSVLSVLSSVDPDPVSVCVVVVVVVVVVVVVVVVVVVVVPDD

Solvent-accessible surface area (backbone atoms only — not comparable to full-atom values): 13086 Å² total; per-residue (Å²): 129,80,72,89,63,86,72,60,61,64,62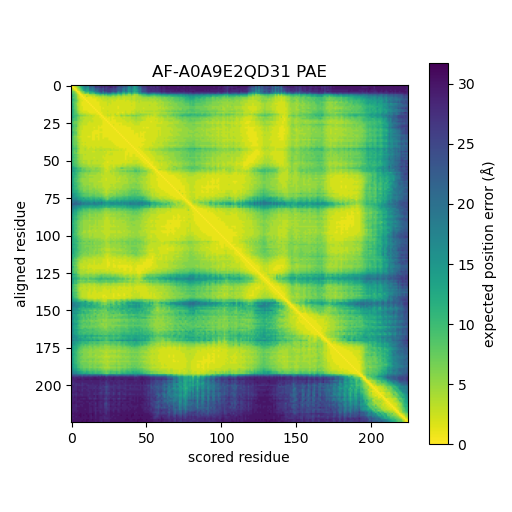,50,51,5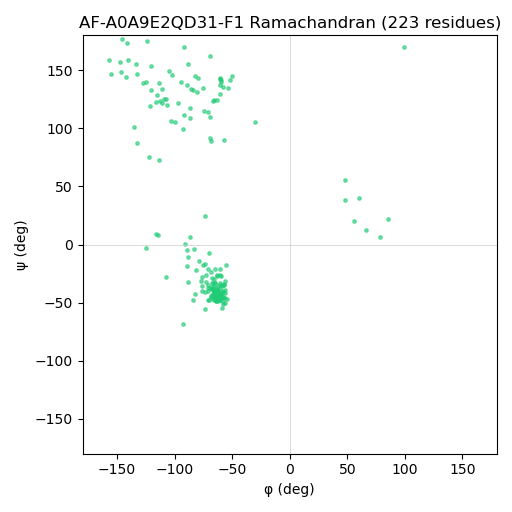1,55,62,67,66,43,66,66,23,27,63,60,34,73,21,29,54,53,51,45,55,49,51,44,51,54,35,43,75,75,68,28,55,66,50,76,52,77,46,70,43,54,72,57,63,63,56,50,56,48,50,48,50,52,52,41,48,51,41,46,52,51,33,69,78,49,83,62,69,64,45,12,50,52,32,22,53,52,32,50,51,44,51,50,31,52,50,22,52,76,68,71,74,45,63,60,69,59,67,78,51,78,62,41,63,38,72,46,74,45,68,40,82,93,58,91,88,62,93,73,86,87,87,87,86,80,86,84,56,43,79,87,64,42,92,83,45,83,26,70,73,56,53,52,52,50,38,49,52,29,36,76,76,65,75,39,79,70,59,85,62,51,62,59,55,51,52,50,52,49,43,27,50,52,23,44,48,48,45,70,39,83,60,75,73,45,52,49,56,63,50,44,52,56,48,48,55,50,50,52,52,51,51,61,56,47,63,76,68,68,71,136